Protein AF-A0A7I7QAS1-F1 (afdb_monomer_lite)

Sequence (298 aa):
MRVIGIAAAAAIALAPFSVLATAAGVAQAAPVAQYRIPTGPTLPTPTDYRDAGADPTGHSANSSAPEYNSDGHAEEDTSPSWWPSALHYGVLMTAVGLAAWAIGLSSHRAAGTPRIRPRPERRRAPSAASTVRPAPAFPTIDPPDSETKRRVLVEAAHRCAIPTCRRPTTEIAHIVSESQRRGESFENLITLCPDCQEKEIDPRSIRMYKRNLGILNSRYSDFERRLFDQIAETGRTSFVVQAGLEIPLLHAVNDGILKQVELSPVPAQRGEPIQYRYEVVDAGLDFVGRYMRGEDIS

Radius of gyration: 34.63 Å; chains: 1; bounding box: 82×90×93 Å

InterPro domains:
  IPR002711 HNH endonuclease [PF01844] (159-199)
  IPR003615 HNH nuclease [SM00507] (148-198)
  IPR003615 HNH nuclease [cd00085] (149-196)

Secondary structure (DSSP, 8-state):
----------------------PPPP-------------PPPPPPPP----------------PPP----------------HHHHHHHHHHHHHHHHHHHHHHHHHTTS-PPP--PPPPP-----------PPP-PPP-PPPP-HHHHHHHHHHTTTB-SSTTT--B---EEESS-TTT-----GGGEEE--HHHHSS---HHHHHHHHHHHHHHTTSS-HHHHHHHHHHHHH---EEEEETT-SGGGHHHHHTTSEEEE--------TTPPPEEEEEE-HHHHHHHHHHHHT----

pLDDT: mean 72.23, std 20.54, range [37.03, 98.12]

Organism: NCBI:txid470076

Foldseek 3Di:
DDDDDDDDDDDDDDDDDDDDPDDDDDDDDDDDDPPDPPPDDDDDDDDDPDDDDDDDDDDDDDDDDDDDDPDDDPPPPPPPPPPVVVVVVVVVVVVVVVVVVVVVVVVVPPDDPPPPPPDPDPPPDPPPPPPPPDDPDDPPDDDPDPVLLVVQCVLQVQFALPLVGRHRFSDKDFLDDCVVDDDPPSLRIHTHDPVRVPDPDDSVVVNLSSLCSNVSVPLAPPVVVVVLVVCVVPVDFKDKDFPPCVVNCVSCVVVLQKDWDPDPPPVPPPPDTDIIMIGGDPLNVVLSVCVVVSHRND

Structure (mmCIF, N/CA/C/O backbone):
data_AF-A0A7I7QAS1-F1
#
_entry.id   AF-A0A7I7QAS1-F1
#
loop_
_atom_site.group_PDB
_atom_site.id
_atom_site.type_symbol
_atom_site.label_atom_id
_atom_site.label_alt_id
_atom_site.label_comp_id
_atom_site.label_asym_id
_atom_site.label_entity_id
_atom_site.label_seq_id
_atom_site.pdbx_PDB_ins_code
_atom_site.Cartn_x
_atom_site.Cartn_y
_atom_site.Cartn_z
_atom_site.occupancy
_atom_site.B_iso_or_equiv
_atom_site.auth_seq_id
_atom_site.auth_comp_id
_atom_site.auth_asym_id
_atom_site.auth_atom_id
_atom_site.pdbx_PDB_model_num
ATOM 1 N N . MET A 1 1 ? 55.114 53.044 -19.640 1.00 41.41 1 MET A N 1
ATOM 2 C CA . MET A 1 1 ? 54.089 52.010 -19.380 1.00 41.41 1 MET A CA 1
ATOM 3 C C . MET A 1 1 ? 52.744 52.567 -19.817 1.00 41.41 1 MET A C 1
ATOM 5 O O . MET A 1 1 ? 52.292 53.542 -19.235 1.00 41.41 1 MET A O 1
ATOM 9 N N . ARG A 1 2 ? 52.183 52.056 -20.919 1.00 37.06 2 ARG A N 1
ATOM 10 C CA . ARG A 1 2 ? 50.898 52.499 -21.480 1.00 37.06 2 ARG A CA 1
ATOM 11 C C . ARG A 1 2 ? 49.818 51.526 -21.012 1.00 37.06 2 ARG A C 1
ATOM 13 O O . ARG A 1 2 ? 49.900 50.348 -21.336 1.00 37.06 2 ARG A O 1
ATOM 20 N N . VAL A 1 3 ? 48.849 52.018 -20.248 1.00 43.47 3 VAL A N 1
ATOM 21 C CA . VAL A 1 3 ? 47.641 51.275 -19.870 1.00 43.47 3 VAL A CA 1
ATOM 22 C C . VAL A 1 3 ? 46.547 51.700 -20.843 1.00 43.47 3 VAL A C 1
ATOM 24 O O . VAL A 1 3 ? 46.162 52.866 -20.871 1.00 43.47 3 VAL A O 1
ATOM 27 N N . ILE A 1 4 ? 46.108 50.771 -21.690 1.00 49.78 4 ILE A N 1
ATOM 28 C CA . ILE A 1 4 ? 44.986 50.955 -22.612 1.00 49.78 4 ILE A CA 1
ATOM 29 C C . ILE A 1 4 ? 43.732 50.486 -21.871 1.00 49.78 4 ILE A C 1
ATOM 31 O O . ILE A 1 4 ? 43.580 49.298 -21.601 1.00 49.78 4 ILE A O 1
ATOM 35 N N . GLY A 1 5 ? 42.863 51.427 -21.503 1.00 43.84 5 GLY A N 1
ATOM 36 C CA . GLY A 1 5 ? 41.528 51.139 -20.985 1.00 43.84 5 GLY A CA 1
ATOM 37 C C . GLY A 1 5 ? 40.548 50.966 -22.141 1.00 43.84 5 GLY A C 1
ATOM 38 O O . GLY A 1 5 ? 40.337 51.900 -22.910 1.00 43.84 5 GLY A O 1
ATOM 39 N N . ILE A 1 6 ? 39.953 49.780 -22.264 1.00 44.03 6 ILE A N 1
ATOM 40 C CA . ILE A 1 6 ? 38.848 49.510 -23.188 1.00 44.03 6 ILE A CA 1
ATOM 41 C C . ILE A 1 6 ? 37.569 49.471 -22.353 1.00 44.03 6 ILE A C 1
ATOM 43 O O . ILE A 1 6 ? 37.320 48.511 -21.628 1.00 44.03 6 ILE A O 1
ATOM 47 N N . ALA A 1 7 ? 36.773 50.533 -22.440 1.00 45.41 7 ALA A N 1
ATOM 48 C CA . ALA A 1 7 ? 35.400 50.556 -21.956 1.00 45.41 7 ALA A CA 1
ATOM 49 C C . ALA A 1 7 ? 34.482 50.159 -23.121 1.00 45.41 7 ALA A C 1
ATOM 51 O O . ALA A 1 7 ? 34.265 50.946 -24.039 1.00 45.41 7 ALA A O 1
ATOM 52 N N . ALA A 1 8 ? 33.969 48.929 -23.103 1.00 48.28 8 ALA A N 1
ATOM 53 C CA . ALA A 1 8 ? 32.939 48.479 -24.032 1.00 48.28 8 ALA A CA 1
ATOM 54 C C . ALA A 1 8 ? 31.565 48.658 -23.371 1.00 48.28 8 ALA A C 1
ATOM 56 O O . ALA A 1 8 ? 31.180 47.895 -22.487 1.00 48.28 8 ALA A O 1
ATOM 57 N N . ALA A 1 9 ? 30.838 49.697 -23.780 1.00 42.62 9 ALA A N 1
ATOM 58 C CA . ALA A 1 9 ? 29.444 49.904 -23.410 1.00 42.62 9 ALA A CA 1
ATOM 59 C C . ALA A 1 9 ? 28.550 49.074 -24.346 1.00 42.62 9 ALA A C 1
ATOM 61 O O . ALA A 1 9 ? 28.358 49.430 -25.507 1.00 42.62 9 ALA A O 1
ATOM 62 N N . ALA A 1 10 ? 28.016 47.956 -23.852 1.00 48.06 10 ALA A N 1
ATOM 63 C CA . ALA A 1 10 ? 26.999 47.180 -24.555 1.00 48.06 10 ALA A CA 1
ATOM 64 C C . ALA A 1 10 ? 25.608 47.728 -24.199 1.00 48.06 10 ALA A C 1
ATOM 66 O O . ALA A 1 10 ? 25.097 47.504 -23.102 1.00 48.06 10 ALA A O 1
ATOM 67 N N . ALA A 1 11 ? 25.003 48.473 -25.123 1.00 40.41 11 ALA A N 1
ATOM 68 C CA . ALA A 1 11 ? 23.613 48.899 -25.029 1.00 40.41 11 ALA A CA 1
ATOM 69 C C . ALA A 1 11 ? 22.696 47.730 -25.425 1.00 40.41 11 ALA A C 1
ATOM 71 O O . ALA A 1 11 ? 22.557 47.411 -26.603 1.00 40.41 11 ALA A O 1
ATOM 72 N N . ILE A 1 12 ? 22.078 47.077 -24.439 1.00 50.28 12 ILE A N 1
ATOM 73 C CA . ILE A 1 12 ? 21.014 46.094 -24.670 1.00 50.28 12 ILE A CA 1
ATOM 74 C C . ILE A 1 12 ? 19.692 46.860 -24.731 1.00 50.28 12 ILE A C 1
ATOM 76 O O . ILE A 1 12 ? 19.181 47.330 -23.714 1.00 50.28 12 ILE A O 1
ATOM 80 N N . ALA A 1 13 ? 19.151 47.010 -25.939 1.00 44.75 13 ALA A N 1
ATOM 81 C CA . ALA A 1 13 ? 17.807 47.525 -26.159 1.00 44.75 13 ALA A CA 1
ATOM 82 C C . ALA A 1 13 ? 16.785 46.468 -25.707 1.00 44.75 13 ALA A C 1
ATOM 84 O O . ALA A 1 13 ? 16.570 45.463 -26.383 1.00 44.75 13 ALA A O 1
ATOM 85 N N . LEU A 1 14 ? 16.172 46.680 -24.542 1.00 46.44 14 LEU A N 1
ATOM 86 C CA . LEU A 1 14 ? 15.034 45.891 -24.079 1.00 46.44 14 LEU A CA 1
ATOM 87 C C . LEU A 1 14 ? 13.784 46.333 -24.847 1.00 46.44 14 LEU A C 1
ATOM 89 O O . LEU A 1 14 ? 13.290 47.444 -24.659 1.00 46.44 14 LEU A O 1
ATOM 93 N N . ALA A 1 15 ? 13.273 45.461 -25.714 1.00 43.59 15 ALA A N 1
ATOM 94 C CA . ALA A 1 15 ? 11.941 45.619 -26.282 1.00 43.59 15 ALA A CA 1
ATOM 95 C C . ALA A 1 15 ? 10.878 45.401 -25.182 1.00 43.59 15 ALA A C 1
ATOM 97 O O . ALA A 1 15 ? 11.027 44.487 -24.364 1.00 43.59 15 ALA A O 1
ATOM 98 N N . PRO A 1 16 ? 9.801 46.204 -25.135 1.00 55.03 16 PRO A N 1
ATOM 99 C CA . PRO A 1 16 ? 8.731 46.010 -24.169 1.00 55.03 16 PRO A CA 1
ATOM 100 C C . PRO A 1 16 ? 7.897 44.780 -24.548 1.00 55.03 16 PRO A C 1
ATOM 102 O O . PRO A 1 16 ? 7.163 44.787 -25.534 1.00 55.03 16 PRO A O 1
ATOM 105 N N . PHE A 1 17 ? 7.975 43.724 -23.738 1.00 42.38 17 PHE A N 1
ATOM 106 C CA . PHE A 1 17 ? 6.982 42.655 -23.762 1.00 42.38 17 PHE A CA 1
ATOM 107 C C . PHE A 1 17 ? 5.681 43.186 -23.157 1.00 42.38 17 PHE A C 1
ATOM 109 O O . PHE A 1 17 ? 5.564 43.375 -21.946 1.00 42.38 17 PHE A O 1
ATOM 116 N N . SER A 1 18 ? 4.699 43.456 -24.014 1.00 44.41 18 SER A N 1
ATOM 117 C CA . SER A 1 18 ? 3.332 43.748 -23.600 1.00 44.41 18 SER A CA 1
ATOM 118 C C . SER A 1 18 ? 2.710 42.493 -22.988 1.00 44.41 18 SER A C 1
ATOM 120 O O . SER A 1 18 ? 2.411 41.525 -23.684 1.00 44.41 18 SER A O 1
ATOM 122 N N . VAL A 1 19 ? 2.513 42.511 -21.671 1.00 40.53 19 VAL A N 1
ATOM 123 C CA . VAL A 1 19 ? 1.703 41.519 -20.960 1.00 40.53 19 VAL A CA 1
ATOM 124 C C . VAL A 1 19 ? 0.235 41.807 -21.276 1.00 40.53 19 VAL A C 1
ATOM 126 O O . VAL A 1 19 ? -0.342 42.777 -20.789 1.00 40.53 19 VAL A O 1
ATOM 129 N N . LEU A 1 20 ? -0.363 40.971 -22.123 1.00 41.19 20 LEU A N 1
ATOM 130 C CA . LEU A 1 20 ? -1.802 40.946 -22.370 1.00 41.19 20 LEU A CA 1
ATOM 131 C C . LEU A 1 20 ? -2.482 40.322 -21.144 1.00 41.19 20 LEU A C 1
ATOM 133 O O . LEU A 1 20 ? -2.489 39.106 -20.964 1.00 41.19 20 LEU A O 1
ATOM 137 N N . ALA A 1 21 ? -3.020 41.171 -20.271 1.00 41.91 21 ALA A N 1
ATOM 138 C CA . ALA A 1 21 ? -3.893 40.749 -19.187 1.00 41.91 21 ALA A CA 1
ATOM 139 C C . ALA A 1 21 ? -5.243 40.314 -19.780 1.00 41.91 21 ALA A C 1
ATOM 141 O O . ALA A 1 21 ? -6.052 41.144 -20.194 1.00 41.91 21 ALA A O 1
ATOM 142 N N . THR A 1 22 ? -5.490 39.007 -19.838 1.00 44.62 22 THR A N 1
ATOM 143 C CA . THR A 1 22 ? -6.815 38.459 -20.140 1.00 44.62 22 THR A CA 1
ATOM 144 C C . THR A 1 22 ? -7.747 38.729 -18.963 1.00 44.62 22 THR A C 1
ATOM 146 O O . THR A 1 22 ? -7.602 38.141 -17.891 1.00 44.62 22 THR A O 1
ATOM 149 N N . ALA A 1 23 ? -8.685 39.654 -19.167 1.00 41.38 23 ALA A N 1
ATOM 150 C CA . ALA A 1 23 ? -9.773 39.938 -18.245 1.00 41.38 23 ALA A CA 1
ATOM 151 C C . ALA A 1 23 ? -10.676 38.707 -18.058 1.00 41.38 23 ALA A C 1
ATOM 153 O O . ALA A 1 23 ? -10.899 37.927 -18.985 1.00 41.38 23 ALA A O 1
ATOM 154 N N . ALA A 1 24 ? -11.191 38.557 -16.837 1.00 43.00 24 ALA A N 1
ATOM 155 C CA . ALA A 1 24 ? -12.088 37.490 -16.423 1.00 43.00 24 ALA A CA 1
ATOM 156 C C . ALA A 1 24 ? -13.335 37.419 -17.322 1.00 43.00 24 ALA A C 1
ATOM 158 O O . ALA A 1 24 ? -14.121 38.364 -17.404 1.00 43.00 24 ALA A O 1
ATOM 159 N N . GLY A 1 25 ? -13.495 36.275 -17.987 1.00 40.34 25 GLY A N 1
ATOM 160 C CA . GLY A 1 25 ? -14.667 35.932 -18.777 1.00 40.34 25 GLY A CA 1
ATOM 161 C C . GLY A 1 25 ? -15.864 35.598 -17.891 1.00 40.34 25 GLY A C 1
ATOM 162 O O . GLY A 1 25 ? -15.774 34.817 -16.944 1.00 40.34 25 GLY A O 1
ATOM 163 N N . VAL A 1 26 ? -16.986 36.213 -18.243 1.00 43.56 26 VAL A N 1
ATOM 164 C CA . VAL A 1 26 ? -18.339 35.968 -17.748 1.00 43.56 26 VAL A CA 1
ATOM 165 C C . VAL A 1 26 ? -18.708 34.494 -17.951 1.00 43.56 26 VAL A C 1
ATOM 167 O O . VAL A 1 26 ? -18.553 33.955 -19.046 1.00 43.56 26 VAL A O 1
ATOM 170 N N . ALA A 1 27 ? -19.209 33.846 -16.898 1.00 43.94 27 ALA A N 1
ATOM 171 C CA . ALA A 1 27 ? -19.710 32.478 -16.944 1.00 43.94 27 ALA A CA 1
ATOM 172 C C . ALA A 1 27 ? -20.957 32.396 -17.841 1.00 43.94 27 ALA A C 1
ATOM 174 O O . ALA A 1 27 ? -22.065 32.744 -17.433 1.00 43.94 27 ALA A O 1
ATOM 175 N N . GLN A 1 28 ? -20.768 31.935 -19.075 1.00 47.25 28 GLN A N 1
ATOM 176 C CA . GLN A 1 28 ? -21.846 31.523 -19.964 1.00 47.25 28 GLN A CA 1
ATOM 177 C C . GLN A 1 28 ? -22.205 30.073 -19.618 1.00 47.25 28 GLN A C 1
ATOM 179 O O . GLN A 1 28 ? -21.383 29.167 -19.757 1.00 47.25 28 GLN A O 1
ATOM 184 N N . ALA A 1 29 ? -23.418 29.861 -19.107 1.00 47.38 29 ALA A N 1
ATOM 185 C CA . ALA A 1 29 ? -23.948 28.535 -18.824 1.00 47.38 29 ALA A CA 1
ATOM 186 C C . ALA A 1 29 ? -24.052 27.736 -20.132 1.00 47.38 29 ALA A C 1
ATOM 188 O O . ALA A 1 29 ? -24.846 28.067 -21.013 1.00 47.38 29 ALA A O 1
ATOM 189 N N . ALA A 1 30 ? -23.229 26.696 -20.260 1.00 43.47 30 ALA A N 1
ATOM 190 C CA . ALA A 1 30 ? -23.334 25.737 -21.347 1.00 43.47 30 ALA A CA 1
ATOM 191 C C . ALA A 1 30 ? -24.615 24.895 -21.177 1.00 43.47 30 ALA A C 1
ATOM 193 O O . ALA A 1 30 ? -24.933 24.490 -20.054 1.00 43.47 30 ALA A O 1
ATOM 194 N N . PRO A 1 31 ? -25.359 24.604 -22.259 1.00 51.03 31 PRO A N 1
ATOM 195 C CA . PRO A 1 31 ? -26.488 23.690 -22.199 1.00 51.03 31 PRO A CA 1
ATOM 196 C C . PRO A 1 31 ? -26.004 22.281 -21.841 1.00 51.03 31 PRO A C 1
ATOM 198 O O . PRO A 1 31 ? -25.050 21.761 -22.420 1.00 51.03 31 PRO A O 1
ATOM 201 N N . VAL A 1 32 ? -26.686 21.665 -20.876 1.00 42.19 32 VAL A N 1
ATOM 202 C CA . VAL A 1 32 ? -26.489 20.272 -20.468 1.00 42.19 32 VAL A CA 1
ATOM 203 C C . VAL A 1 32 ? -26.797 19.369 -21.662 1.00 42.19 32 VAL A C 1
ATOM 205 O O . VAL A 1 32 ? -27.956 19.119 -21.989 1.00 42.19 32 VAL A O 1
ATOM 208 N N . ALA A 1 33 ? -25.751 18.885 -22.328 1.00 40.94 33 ALA A N 1
ATOM 209 C CA . ALA A 1 33 ? -25.864 17.818 -23.306 1.00 40.94 33 ALA A CA 1
ATOM 210 C C . ALA A 1 33 ? -26.221 16.522 -22.565 1.00 40.94 33 ALA A C 1
ATOM 212 O O . ALA A 1 33 ? -25.414 15.967 -21.818 1.00 40.94 33 ALA A O 1
ATOM 213 N N . GLN A 1 34 ? -27.453 16.051 -22.752 1.00 43.56 34 GLN A N 1
ATOM 214 C CA . GLN A 1 34 ? -27.865 14.717 -22.335 1.00 43.56 34 GLN A CA 1
ATOM 215 C C . GLN A 1 34 ? -27.060 13.689 -23.137 1.00 43.56 34 GLN A C 1
ATOM 217 O O . GLN A 1 34 ? -27.338 13.446 -24.311 1.00 43.56 34 GLN A O 1
ATOM 222 N N . TYR A 1 35 ? -26.057 13.077 -22.508 1.00 37.03 35 TYR A N 1
ATOM 223 C CA . TYR A 1 35 ? -25.408 11.898 -23.065 1.00 37.03 35 TYR A CA 1
ATOM 224 C C . TYR A 1 35 ? -26.401 10.736 -23.030 1.00 37.03 35 TYR A C 1
ATOM 226 O O . TYR A 1 35 ? -26.680 10.147 -21.986 1.00 37.03 35 TYR A O 1
ATOM 234 N N . ARG A 1 36 ? -26.971 10.428 -24.196 1.00 44.19 36 ARG A N 1
ATOM 235 C CA . ARG A 1 36 ? -27.745 9.211 -24.425 1.00 44.19 36 ARG A CA 1
ATOM 236 C C . ARG A 1 36 ? -26.748 8.056 -24.478 1.00 44.19 36 ARG A C 1
ATOM 238 O O . ARG A 1 36 ? -25.936 7.992 -25.396 1.00 44.19 36 ARG A O 1
ATOM 245 N N . ILE A 1 37 ? -26.785 7.187 -23.472 1.00 41.75 37 ILE A N 1
ATOM 246 C CA . ILE A 1 37 ? -25.991 5.955 -23.428 1.00 41.75 37 ILE A CA 1
ATOM 247 C C . ILE A 1 37 ? -26.345 5.134 -24.682 1.00 41.75 37 ILE A C 1
ATOM 249 O O . ILE A 1 37 ? -27.526 4.821 -24.866 1.00 41.75 37 ILE A O 1
ATOM 253 N N . PRO A 1 38 ? -25.380 4.804 -25.559 1.00 50.12 38 PRO A N 1
ATOM 254 C CA . PRO A 1 38 ? -25.621 3.887 -26.661 1.00 50.12 38 PRO A CA 1
ATOM 255 C C . PRO A 1 38 ? -25.976 2.524 -26.073 1.00 50.12 38 PRO A C 1
ATOM 257 O O . PRO A 1 38 ? -25.185 1.928 -25.343 1.00 50.12 38 PRO A O 1
ATOM 260 N N . THR A 1 39 ? -27.173 2.028 -26.368 1.00 57.19 39 THR A N 1
ATOM 261 C CA . THR A 1 39 ? -27.504 0.618 -26.161 1.00 57.19 39 THR A CA 1
ATOM 262 C C . THR A 1 39 ? -26.518 -0.204 -26.983 1.00 57.19 39 THR A C 1
ATOM 264 O O . THR A 1 39 ? -26.532 -0.131 -28.213 1.00 57.19 39 THR A O 1
ATOM 267 N N . GLY A 1 40 ? -25.616 -0.908 -26.296 1.00 54.84 40 GLY A N 1
ATOM 268 C CA . GLY A 1 40 ? -24.622 -1.771 -26.923 1.00 54.84 40 GLY A CA 1
ATOM 269 C C . GLY A 1 40 ? -25.274 -2.869 -27.772 1.00 54.84 40 GLY A C 1
ATOM 270 O O . GLY A 1 40 ? -26.442 -3.205 -27.553 1.00 54.84 40 GLY A O 1
ATOM 271 N N . PRO A 1 41 ? -24.544 -3.418 -28.757 1.00 59.06 41 PRO A N 1
ATOM 272 C CA . PRO A 1 41 ? -25.060 -4.470 -29.616 1.00 59.06 41 PRO A CA 1
ATOM 273 C C . PRO A 1 41 ? -25.412 -5.714 -28.796 1.00 59.06 41 PRO A C 1
ATOM 275 O O . PRO A 1 41 ? -24.654 -6.152 -27.930 1.00 59.06 41 PRO A O 1
ATOM 278 N N . THR A 1 42 ? -26.584 -6.268 -29.091 1.00 56.06 42 THR A N 1
ATOM 279 C CA . THR A 1 42 ? -27.100 -7.521 -28.546 1.00 56.06 42 THR A CA 1
ATOM 280 C C . THR A 1 42 ? -26.054 -8.626 -28.696 1.00 56.06 42 THR A C 1
ATOM 282 O O . THR A 1 42 ? -25.627 -8.930 -29.810 1.00 56.06 42 THR A O 1
ATOM 285 N N . LEU A 1 43 ? -25.644 -9.218 -27.571 1.00 58.19 43 LEU A N 1
ATOM 286 C CA . LEU A 1 43 ? -24.780 -10.398 -27.536 1.00 58.19 43 LEU A CA 1
ATOM 287 C C . LEU A 1 43 ? -25.393 -11.522 -28.391 1.00 58.19 43 LEU A C 1
ATOM 289 O O . LEU A 1 43 ? -26.583 -11.813 -28.227 1.00 58.19 43 LEU A O 1
ATOM 293 N N . PRO A 1 44 ? -24.619 -12.165 -29.285 1.00 59.97 44 PRO A N 1
ATOM 294 C CA . PRO A 1 44 ? -25.105 -13.320 -30.019 1.00 59.97 44 PRO A CA 1
ATOM 295 C C . PRO A 1 44 ? -25.375 -14.481 -29.060 1.00 59.97 44 PRO A C 1
ATOM 297 O O . PRO A 1 44 ? -24.627 -14.744 -28.117 1.00 59.97 44 PRO A O 1
ATOM 300 N N . THR A 1 45 ? -26.487 -15.157 -29.320 1.00 58.78 45 THR A N 1
ATOM 301 C CA . THR A 1 45 ? -26.961 -16.345 -28.613 1.00 58.78 45 THR A CA 1
ATOM 302 C C . THR A 1 45 ? -25.895 -17.452 -28.651 1.00 58.78 45 THR A C 1
ATOM 304 O O . THR A 1 45 ? -25.295 -17.654 -29.711 1.00 58.78 45 THR A O 1
ATOM 307 N N . PRO A 1 46 ? -25.650 -18.186 -27.547 1.00 52.75 46 PRO A N 1
ATOM 308 C CA . PRO A 1 46 ? -24.699 -19.292 -27.542 1.00 52.75 46 PRO A CA 1
ATOM 309 C C . PRO A 1 46 ? -25.181 -20.362 -28.521 1.00 52.75 46 PRO A C 1
ATOM 311 O O . PRO A 1 46 ? -26.284 -20.886 -28.377 1.00 52.75 46 PRO A O 1
ATOM 314 N N . THR A 1 47 ? -24.377 -20.655 -29.538 1.00 49.38 47 THR A N 1
ATOM 315 C CA . THR A 1 47 ? -24.589 -21.826 -30.387 1.00 49.38 47 THR A CA 1
ATOM 316 C C . THR A 1 47 ? -23.913 -23.017 -29.723 1.00 49.38 47 THR A C 1
ATOM 318 O O . THR A 1 47 ? -22.743 -22.947 -29.350 1.00 49.38 47 THR A O 1
ATOM 321 N N . ASP A 1 48 ? -24.690 -24.086 -29.539 1.00 48.25 48 ASP A N 1
ATOM 322 C CA . ASP A 1 48 ? -24.243 -25.383 -29.041 1.00 48.25 48 ASP A CA 1
ATOM 323 C C . ASP A 1 48 ? -23.029 -25.872 -29.839 1.00 48.25 48 ASP A C 1
ATOM 325 O O . ASP A 1 48 ? -23.127 -26.199 -31.025 1.00 48.25 48 ASP A O 1
ATOM 329 N N . TYR A 1 49 ? -21.876 -25.933 -29.173 1.00 45.38 49 TYR A N 1
ATOM 330 C CA . TYR A 1 49 ? -20.669 -26.526 -29.730 1.00 45.38 49 TYR A CA 1
ATOM 331 C C . TYR A 1 49 ? -20.809 -28.046 -29.652 1.00 45.38 49 TYR A C 1
ATOM 333 O O . TYR A 1 49 ? -20.613 -28.664 -28.606 1.00 45.38 49 TYR A O 1
ATOM 341 N N . ARG A 1 50 ? -21.237 -28.640 -30.767 1.00 47.19 50 ARG A N 1
ATOM 342 C CA . ARG A 1 50 ? -21.371 -30.083 -30.934 1.00 47.19 50 ARG A CA 1
ATOM 343 C C . ARG A 1 50 ? -20.048 -30.660 -31.430 1.00 47.19 50 ARG A C 1
ATOM 345 O O . ARG A 1 50 ? -19.532 -30.230 -32.458 1.00 47.19 50 ARG A O 1
ATOM 352 N N . ASP A 1 51 ? -19.555 -31.646 -30.687 1.00 50.72 51 ASP A N 1
ATOM 353 C CA . ASP A 1 51 ? -18.465 -32.552 -31.041 1.00 50.72 51 ASP A CA 1
ATOM 354 C C . ASP A 1 51 ? -18.530 -33.025 -32.500 1.00 50.72 51 ASP A C 1
ATOM 356 O O . ASP A 1 51 ? -19.531 -33.599 -32.941 1.00 50.72 51 ASP A O 1
ATOM 360 N N . ALA A 1 52 ? -17.414 -32.877 -33.210 1.00 43.47 52 ALA A N 1
ATOM 361 C CA . ALA A 1 52 ? -17.085 -33.678 -34.378 1.00 43.47 52 ALA A CA 1
ATOM 362 C C . ALA A 1 52 ? -15.586 -33.989 -34.334 1.00 43.47 52 ALA A C 1
ATOM 364 O O . ALA A 1 52 ? -14.741 -33.095 -34.377 1.00 43.47 52 ALA A O 1
ATOM 365 N N . GLY A 1 53 ? -15.281 -35.274 -34.172 1.00 41.31 53 GLY A N 1
ATOM 366 C CA . GLY A 1 53 ? -13.925 -35.795 -34.157 1.00 41.31 53 GLY A CA 1
ATOM 367 C C . GLY A 1 53 ? -13.309 -35.960 -35.548 1.00 41.31 53 GLY A C 1
ATOM 368 O O . GLY A 1 53 ? -13.995 -35.887 -36.560 1.00 41.31 53 GLY A O 1
ATOM 369 N N . ALA A 1 54 ? -12.009 -36.266 -35.496 1.00 46.09 54 ALA A N 1
ATOM 370 C CA . ALA A 1 54 ? -11.172 -36.967 -36.473 1.00 46.09 54 ALA A CA 1
ATOM 371 C C . ALA A 1 54 ? -11.076 -36.404 -37.906 1.00 46.09 54 ALA A C 1
ATOM 373 O O . ALA A 1 54 ? -12.006 -36.521 -38.691 1.00 46.09 54 ALA A O 1
ATOM 374 N N . ASP A 1 55 ? -9.878 -35.940 -38.287 1.00 42.91 55 ASP A N 1
ATOM 375 C CA . ASP A 1 55 ? -8.969 -36.755 -39.117 1.00 42.91 55 ASP A CA 1
ATOM 376 C C . ASP A 1 55 ? -7.552 -36.135 -39.190 1.00 42.91 55 ASP A C 1
ATOM 378 O O . ASP A 1 55 ? -7.434 -34.908 -39.276 1.00 42.91 55 ASP A O 1
ATOM 382 N N . PRO A 1 56 ? -6.458 -36.926 -39.184 1.00 59.97 56 PRO A N 1
ATOM 383 C CA . PRO A 1 56 ? -5.107 -36.444 -39.425 1.00 59.97 56 PRO A CA 1
ATOM 384 C C . PRO A 1 56 ? -4.632 -36.870 -40.820 1.00 59.97 56 PRO A C 1
ATOM 386 O O . PRO A 1 56 ? -4.156 -37.985 -41.016 1.00 59.97 56 PRO A O 1
ATOM 389 N N . THR A 1 57 ? -4.665 -35.957 -41.787 1.00 46.72 57 THR A N 1
ATOM 390 C CA . THR A 1 57 ? -3.912 -36.140 -43.037 1.00 46.72 57 THR A CA 1
ATOM 391 C C . THR A 1 57 ? -3.309 -34.822 -43.474 1.00 46.72 57 THR A C 1
ATOM 393 O O . THR A 1 57 ? -3.992 -33.810 -43.598 1.00 46.72 57 THR A O 1
ATOM 396 N N . GLY A 1 58 ? -1.985 -34.838 -43.607 1.00 43.91 58 GLY A N 1
ATOM 397 C CA . GLY A 1 58 ? -1.181 -33.650 -43.804 1.00 43.91 58 GLY A CA 1
ATOM 398 C C . GLY A 1 58 ? -1.290 -33.033 -45.187 1.00 43.91 58 GLY A C 1
ATOM 399 O O . GLY A 1 58 ? -1.682 -33.677 -46.149 1.00 43.91 58 GLY A O 1
ATOM 400 N N . HIS A 1 59 ? -0.782 -31.809 -45.276 1.00 43.00 59 HIS A N 1
ATOM 401 C CA . HIS A 1 59 ? -0.112 -31.328 -46.468 1.00 43.00 59 HIS A CA 1
ATOM 402 C C . HIS A 1 59 ? 1.069 -30.448 -46.067 1.00 43.00 59 HIS A C 1
ATOM 404 O O . HIS A 1 59 ? 0.931 -29.407 -45.432 1.00 43.00 59 HIS A O 1
ATOM 410 N N . SER A 1 60 ? 2.243 -30.942 -46.452 1.00 51.03 60 SER A N 1
ATOM 411 C CA . SER A 1 60 ? 3.459 -30.176 -46.669 1.00 51.03 60 SER A CA 1
ATOM 412 C C . SER A 1 60 ? 3.186 -29.120 -47.740 1.00 51.03 60 SER A C 1
ATOM 414 O O . SER A 1 60 ? 2.762 -29.462 -48.845 1.00 51.03 60 SER A O 1
ATOM 416 N N . ALA A 1 61 ? 3.428 -27.853 -47.419 1.00 44.12 61 ALA A N 1
ATOM 417 C CA . ALA A 1 61 ? 3.545 -26.795 -48.408 1.00 44.12 61 ALA A CA 1
ATOM 418 C C . ALA A 1 61 ? 4.625 -25.811 -47.952 1.00 44.12 61 ALA A C 1
ATOM 420 O O . ALA A 1 61 ? 4.461 -25.057 -46.994 1.00 44.12 61 ALA A O 1
ATOM 421 N N . ASN A 1 62 ? 5.747 -25.888 -48.664 1.00 46.31 62 ASN A N 1
ATOM 422 C CA . ASN A 1 62 ? 6.823 -24.913 -48.695 1.00 46.31 62 ASN A CA 1
ATOM 423 C C . ASN A 1 62 ? 6.251 -23.499 -48.844 1.00 46.31 62 ASN A C 1
ATOM 425 O O . ASN A 1 62 ? 5.506 -23.243 -49.789 1.00 46.31 62 ASN A O 1
ATOM 429 N N . SER A 1 63 ? 6.649 -22.584 -47.962 1.00 45.22 63 SER A N 1
ATOM 430 C CA . SER A 1 63 ? 6.448 -21.156 -48.182 1.00 45.22 63 SER A CA 1
ATOM 431 C C . SER A 1 63 ? 7.800 -20.466 -48.160 1.00 45.22 63 SER A C 1
ATOM 433 O O . SER A 1 63 ? 8.550 -20.520 -47.186 1.00 45.22 63 SER A O 1
ATOM 435 N N . SER A 1 64 ? 8.117 -19.928 -49.324 1.00 45.78 64 SER A N 1
ATOM 436 C CA . SER A 1 64 ? 9.379 -19.360 -49.751 1.00 45.78 64 SER A CA 1
ATOM 437 C C . SER A 1 64 ? 9.767 -18.155 -48.900 1.00 45.78 64 SER A C 1
ATOM 439 O O . SER A 1 64 ? 8.973 -17.235 -48.704 1.00 45.78 64 SER A O 1
ATOM 441 N N . ALA A 1 65 ? 11.013 -18.150 -48.435 1.00 43.81 65 ALA A N 1
ATOM 442 C CA . ALA A 1 65 ? 11.655 -16.967 -47.890 1.00 43.81 65 ALA A CA 1
ATOM 443 C C . ALA A 1 65 ? 11.825 -15.913 -49.002 1.00 43.81 65 ALA A C 1
ATOM 445 O O . ALA A 1 65 ? 12.235 -16.277 -50.107 1.00 43.81 65 ALA A O 1
ATOM 446 N N . PRO A 1 66 ? 11.543 -14.625 -48.753 1.00 53.69 66 PRO A N 1
ATOM 447 C CA . PRO A 1 66 ? 11.950 -13.577 -49.671 1.00 53.69 66 PRO A CA 1
ATOM 448 C C . PRO A 1 66 ? 13.450 -13.300 -49.496 1.00 53.69 66 PRO A C 1
ATOM 450 O O . PRO A 1 66 ? 13.895 -12.878 -48.428 1.00 53.69 66 PRO A O 1
ATOM 453 N N . GLU A 1 67 ? 14.223 -13.543 -50.556 1.00 43.59 67 GLU A N 1
ATOM 454 C CA . GLU A 1 67 ? 15.572 -13.000 -50.729 1.00 43.59 67 GLU A CA 1
ATOM 455 C C . GLU A 1 67 ? 15.493 -11.469 -50.722 1.00 43.59 67 GLU A C 1
ATOM 457 O O . GLU A 1 67 ? 14.895 -10.851 -51.605 1.00 43.59 67 GLU A O 1
ATOM 462 N N . TYR A 1 68 ? 16.077 -10.852 -49.697 1.00 50.44 68 TYR A N 1
ATOM 463 C CA . TYR A 1 68 ? 16.257 -9.409 -49.628 1.00 50.44 68 TYR A CA 1
ATOM 464 C C . TYR A 1 68 ? 17.609 -9.070 -50.264 1.00 50.44 68 TYR A C 1
ATOM 466 O O . TYR A 1 68 ? 18.661 -9.351 -49.690 1.00 50.44 68 TYR A O 1
ATOM 474 N N . ASN A 1 69 ? 17.570 -8.500 -51.471 1.00 48.88 69 ASN A N 1
ATOM 475 C CA . ASN A 1 69 ? 18.740 -7.955 -52.156 1.00 48.88 69 ASN A CA 1
ATOM 476 C C . ASN A 1 69 ? 19.310 -6.777 -51.354 1.00 48.88 69 ASN A C 1
ATOM 478 O O . ASN A 1 69 ? 18.698 -5.713 -51.261 1.00 48.88 69 ASN A O 1
ATOM 482 N N . SER A 1 70 ? 20.498 -6.979 -50.789 1.00 51.91 70 SER A N 1
ATOM 483 C CA . SER A 1 70 ? 21.347 -5.924 -50.240 1.00 51.91 70 SER A CA 1
ATOM 484 C C . SER A 1 70 ? 22.212 -5.356 -51.364 1.00 51.91 70 SER A C 1
ATOM 486 O O . SER A 1 70 ? 23.348 -5.784 -51.547 1.00 51.91 70 SER A O 1
ATOM 488 N N . ASP A 1 71 ? 21.675 -4.381 -52.097 1.00 48.44 71 ASP A N 1
ATOM 489 C CA . ASP A 1 71 ? 22.485 -3.505 -52.942 1.00 48.44 71 ASP A CA 1
ATOM 490 C C . ASP A 1 71 ? 22.809 -2.222 -52.178 1.00 48.44 71 ASP A C 1
ATOM 492 O O . ASP A 1 71 ? 21.937 -1.498 -51.692 1.00 48.44 71 ASP A O 1
ATOM 496 N N . GLY A 1 72 ? 24.110 -2.002 -52.009 1.00 52.66 72 GLY A N 1
ATOM 497 C CA . GLY A 1 72 ? 24.664 -0.898 -51.256 1.00 52.66 72 GLY A CA 1
ATOM 498 C C . GLY A 1 72 ? 24.578 0.426 -52.002 1.00 52.66 72 GLY A C 1
ATOM 499 O O . GLY A 1 72 ? 25.008 0.546 -53.145 1.00 52.66 72 GLY A O 1
ATOM 500 N N . HIS A 1 73 ? 24.163 1.453 -51.271 1.00 43.50 73 HIS A N 1
ATOM 501 C CA . HIS A 1 73 ? 24.647 2.808 -51.472 1.00 43.50 73 HIS A CA 1
ATOM 502 C C . HIS A 1 73 ? 25.096 3.343 -50.113 1.00 43.50 73 HIS A C 1
ATOM 504 O O . HIS A 1 73 ? 24.290 3.612 -49.228 1.00 43.50 73 HIS A O 1
ATOM 510 N N . ALA A 1 74 ? 26.414 3.430 -49.936 1.00 51.50 74 ALA A N 1
ATOM 511 C CA . ALA A 1 74 ? 27.019 4.217 -48.876 1.00 51.50 74 ALA A CA 1
ATOM 512 C C . ALA A 1 74 ? 26.839 5.696 -49.246 1.00 51.50 74 ALA A C 1
ATOM 514 O O . ALA A 1 74 ? 27.686 6.279 -49.920 1.00 51.50 74 ALA A O 1
ATOM 515 N N . GLU A 1 75 ? 25.702 6.278 -48.865 1.00 45.94 75 GLU A N 1
ATOM 516 C CA . GLU A 1 75 ? 25.586 7.729 -48.757 1.00 45.94 75 GLU A CA 1
ATOM 517 C C . GLU A 1 75 ? 26.348 8.159 -47.503 1.00 45.94 75 GLU A C 1
ATOM 519 O O . GLU A 1 75 ? 26.006 7.820 -46.369 1.00 45.94 75 GLU A O 1
ATOM 524 N N . GLU A 1 76 ? 27.459 8.847 -47.743 1.00 51.16 76 GLU A N 1
ATOM 525 C CA . GLU A 1 76 ? 28.261 9.539 -46.749 1.00 51.16 76 GLU A CA 1
ATOM 526 C C . GLU A 1 76 ? 27.424 10.692 -46.184 1.00 51.16 76 GLU A C 1
ATOM 528 O O . GLU A 1 76 ? 27.398 11.805 -46.705 1.00 51.16 76 GLU A O 1
ATOM 533 N N . ASP A 1 77 ? 26.663 10.374 -45.140 1.00 45.44 77 ASP A N 1
ATOM 534 C CA . ASP A 1 77 ? 25.733 11.283 -44.489 1.00 45.44 77 ASP A CA 1
ATOM 535 C C . ASP A 1 77 ? 26.527 12.309 -43.662 1.00 45.44 77 ASP A C 1
ATOM 537 O O . ASP A 1 77 ? 26.870 12.103 -42.490 1.00 45.44 77 ASP A O 1
ATOM 541 N N . THR A 1 78 ? 26.893 13.425 -44.301 1.00 53.03 78 THR A N 1
ATOM 542 C CA . THR A 1 78 ? 27.449 14.614 -43.645 1.00 53.03 78 THR A CA 1
ATOM 543 C C . THR A 1 78 ? 26.408 15.207 -42.700 1.00 53.03 78 THR A C 1
ATOM 545 O O . THR A 1 78 ? 25.702 16.160 -43.023 1.00 53.03 78 THR A O 1
ATOM 548 N N . SER A 1 79 ? 26.321 14.626 -41.505 1.00 48.66 79 SER A N 1
ATOM 549 C CA . SER A 1 79 ? 25.483 15.112 -40.417 1.00 48.66 79 SER A CA 1
ATOM 550 C C . SER A 1 79 ? 25.844 16.569 -40.095 1.00 48.66 79 SER A C 1
ATOM 552 O O . SER A 1 79 ? 26.992 16.842 -39.723 1.00 48.66 79 SER A O 1
ATOM 554 N N . PRO A 1 80 ? 24.898 17.522 -40.191 1.00 56.97 80 PRO A N 1
ATOM 555 C CA . PRO A 1 80 ? 25.143 18.894 -39.782 1.00 56.97 80 PRO A CA 1
ATOM 556 C C . PRO A 1 80 ? 25.497 18.922 -38.292 1.00 56.97 80 PRO A C 1
ATOM 558 O O . PRO A 1 80 ? 24.787 18.392 -37.434 1.00 56.97 80 PRO A O 1
ATOM 561 N N . SER A 1 81 ? 26.639 19.529 -37.975 1.00 56.69 81 SER A N 1
ATOM 562 C CA . SER A 1 81 ? 27.151 19.671 -36.618 1.00 56.69 81 SER A CA 1
ATOM 563 C C . SER A 1 81 ? 26.236 20.595 -35.807 1.00 56.69 81 SER A C 1
ATOM 565 O O . SER A 1 81 ? 26.414 21.800 -35.742 1.00 56.69 81 SER A O 1
ATOM 567 N N . TRP A 1 82 ? 25.241 20.011 -35.149 1.00 54.94 82 TRP A N 1
ATOM 568 C CA . TRP A 1 82 ? 24.298 20.616 -34.198 1.00 54.94 82 TRP A CA 1
ATOM 569 C C . TRP A 1 82 ? 24.939 21.172 -32.904 1.00 54.94 82 TRP A C 1
ATOM 571 O O . TRP A 1 82 ? 24.255 21.743 -32.052 1.00 54.94 82 TRP A O 1
ATOM 581 N N . TRP A 1 83 ? 26.264 21.067 -32.768 1.00 51.31 83 TRP A N 1
ATOM 582 C CA . TRP A 1 83 ? 27.053 21.547 -31.630 1.00 51.31 83 TRP A CA 1
ATOM 583 C C . TRP A 1 83 ? 26.932 23.055 -31.319 1.00 51.31 83 TRP A C 1
ATOM 585 O O . TRP A 1 83 ? 26.956 23.397 -30.133 1.00 51.31 83 TRP A O 1
ATOM 595 N N . PRO A 1 84 ? 26.740 23.978 -32.287 1.00 58.31 84 PRO A N 1
ATOM 596 C CA . PRO A 1 84 ? 26.549 25.390 -31.971 1.00 58.31 84 PRO A CA 1
ATOM 597 C C . PRO A 1 84 ? 25.272 25.639 -31.159 1.00 58.31 84 PRO A C 1
ATOM 599 O O . PRO A 1 84 ? 25.270 26.497 -30.281 1.00 58.31 84 PRO A O 1
ATOM 602 N N . SER A 1 85 ? 24.200 24.873 -31.378 1.00 64.00 85 SER A N 1
ATOM 603 C CA . SER A 1 85 ? 22.889 25.136 -30.764 1.00 64.00 85 SER A CA 1
ATOM 604 C C . SER A 1 85 ? 22.831 24.770 -29.276 1.00 64.00 85 SER A C 1
ATOM 606 O O . SER A 1 85 ? 22.161 25.450 -28.497 1.00 64.00 85 SER A O 1
ATOM 608 N N . ALA A 1 86 ? 23.576 23.746 -28.849 1.00 62.19 86 ALA A N 1
ATOM 609 C CA . ALA A 1 86 ? 23.596 23.301 -27.452 1.00 62.19 86 ALA A CA 1
ATOM 610 C C . ALA A 1 86 ? 24.261 24.327 -26.512 1.00 62.19 86 ALA A C 1
ATOM 612 O O . ALA A 1 86 ? 23.781 24.556 -25.399 1.00 62.19 86 ALA A O 1
ATOM 613 N N . LEU A 1 87 ? 25.318 25.007 -26.975 1.00 73.44 87 LEU A N 1
ATOM 614 C CA . LEU A 1 87 ? 25.987 26.054 -26.193 1.00 73.44 87 LEU A CA 1
ATOM 615 C C . LEU A 1 87 ? 25.093 27.286 -25.995 1.00 73.44 87 LEU A C 1
ATOM 617 O O . LEU A 1 87 ? 25.083 27.868 -24.911 1.00 73.44 87 LEU A O 1
ATOM 621 N N . HIS A 1 88 ? 24.279 27.639 -26.993 1.00 74.81 88 HIS A N 1
ATOM 622 C CA . HIS A 1 88 ? 23.336 28.755 -26.878 1.00 74.81 88 HIS A CA 1
ATOM 623 C C . HIS A 1 88 ? 22.223 28.460 -25.862 1.00 74.81 88 HIS A C 1
ATOM 625 O O . HIS A 1 88 ? 21.853 29.338 -25.082 1.00 74.81 88 HIS A O 1
ATOM 631 N N . TYR A 1 89 ? 21.743 27.214 -25.798 1.00 77.31 89 TYR A N 1
ATOM 632 C CA . TYR A 1 89 ? 20.733 26.807 -24.816 1.00 77.31 89 TYR A CA 1
ATOM 633 C C . TYR A 1 89 ? 21.261 26.832 -23.376 1.00 77.31 89 TYR A C 1
ATOM 635 O O . TYR A 1 89 ? 20.562 27.288 -22.470 1.00 77.31 89 TYR A O 1
ATOM 643 N N . GLY A 1 90 ? 22.509 26.400 -23.158 1.00 83.81 90 GLY A N 1
ATOM 644 C CA . GLY A 1 90 ? 23.145 26.448 -21.838 1.00 83.81 90 GLY A CA 1
ATOM 645 C C . GLY A 1 90 ? 23.310 27.876 -21.304 1.00 83.81 90 GLY A C 1
ATOM 646 O O . GLY A 1 90 ? 23.004 28.147 -20.139 1.00 83.81 90 GLY A O 1
ATOM 647 N N . VAL A 1 91 ? 23.728 28.810 -22.165 1.00 90.62 91 VAL A N 1
ATOM 648 C CA . VAL A 1 91 ? 23.864 30.236 -21.813 1.00 90.62 91 VAL A CA 1
ATOM 649 C C . VAL A 1 91 ? 22.500 30.874 -21.529 1.00 90.62 91 VAL A C 1
ATOM 651 O O . VAL A 1 91 ? 22.353 31.623 -20.564 1.00 90.62 91 VAL A O 1
ATOM 654 N N . LEU A 1 92 ? 21.472 30.537 -22.313 1.00 89.75 92 LEU A N 1
ATOM 655 C CA . LEU A 1 92 ? 20.116 31.036 -22.085 1.00 89.75 92 LEU A CA 1
ATOM 656 C C . LEU A 1 92 ? 19.554 30.562 -20.733 1.00 89.75 92 LEU A C 1
ATOM 658 O O . LEU A 1 92 ? 19.044 31.371 -19.959 1.00 89.75 92 LEU A O 1
ATOM 662 N N . MET A 1 93 ? 19.681 29.269 -20.415 1.00 91.06 93 MET A N 1
ATOM 663 C CA . MET A 1 93 ? 19.132 28.702 -19.174 1.00 91.06 93 MET A CA 1
ATOM 664 C C . MET A 1 93 ? 19.838 29.229 -17.922 1.00 91.06 93 MET A C 1
ATOM 666 O O . MET A 1 93 ? 19.189 29.485 -16.906 1.00 91.06 93 MET A O 1
ATOM 670 N N . THR A 1 94 ? 21.150 29.462 -17.995 1.00 89.69 94 THR A N 1
ATOM 671 C CA . THR A 1 94 ? 21.901 30.090 -16.896 1.00 89.69 94 THR A CA 1
ATOM 672 C C . THR A 1 94 ? 21.505 31.552 -16.696 1.00 89.69 94 THR A C 1
ATOM 674 O O . THR A 1 94 ? 21.301 31.969 -15.554 1.00 89.69 94 THR A O 1
ATOM 677 N N . ALA A 1 95 ? 21.302 32.316 -17.774 1.00 93.44 95 ALA A N 1
ATOM 678 C CA . ALA A 1 95 ? 20.832 33.698 -17.681 1.00 93.44 95 ALA A CA 1
ATOM 679 C C . ALA A 1 95 ? 19.425 33.796 -17.056 1.00 93.44 95 ALA A C 1
ATOM 681 O O . ALA A 1 95 ? 19.200 34.622 -16.168 1.00 93.44 95 ALA A O 1
ATOM 682 N N . VAL A 1 96 ? 18.497 32.917 -17.455 1.00 92.81 96 VAL A N 1
ATOM 683 C CA . VAL A 1 96 ? 17.136 32.856 -16.889 1.00 92.81 96 VAL A CA 1
ATOM 684 C C . VAL A 1 96 ? 17.163 32.460 -15.409 1.00 92.81 96 VAL A C 1
ATOM 686 O O . VAL A 1 96 ? 16.487 33.092 -14.596 1.00 92.81 96 VAL A O 1
ATOM 689 N N . GLY A 1 97 ? 17.979 31.469 -15.034 1.00 90.50 97 GLY A N 1
ATOM 690 C CA . GLY A 1 97 ? 18.139 31.054 -13.639 1.00 90.50 97 GLY A CA 1
ATOM 691 C C . GLY A 1 97 ? 18.674 32.175 -12.740 1.00 90.50 97 GLY A C 1
ATOM 692 O O . GLY A 1 97 ? 18.137 32.406 -11.656 1.00 90.50 97 GLY A O 1
ATOM 693 N N . LEU A 1 98 ? 19.679 32.924 -13.209 1.00 91.94 98 LEU A N 1
ATOM 694 C CA . LEU A 1 98 ? 20.236 34.066 -12.474 1.00 91.94 98 LEU A CA 1
ATOM 695 C C . LEU A 1 98 ? 19.232 35.219 -12.337 1.00 91.94 98 LEU A C 1
ATOM 697 O O . LEU A 1 98 ? 19.131 35.815 -11.263 1.00 91.94 98 LEU A O 1
ATOM 701 N N . ALA A 1 99 ? 18.451 35.503 -13.384 1.00 90.19 99 ALA A N 1
ATOM 702 C CA . ALA A 1 99 ? 17.398 36.515 -13.331 1.00 90.19 99 ALA A CA 1
ATOM 703 C C . ALA A 1 99 ? 16.291 36.138 -12.329 1.00 90.19 99 ALA A C 1
ATOM 705 O O . ALA A 1 99 ? 15.900 36.961 -11.500 1.00 90.19 99 ALA A O 1
ATOM 706 N N . ALA A 1 100 ? 15.830 34.882 -12.344 1.00 85.88 100 ALA A N 1
ATOM 707 C CA . ALA A 1 100 ? 14.828 34.388 -11.401 1.00 85.88 100 ALA A CA 1
ATOM 708 C C . ALA A 1 100 ? 15.332 34.425 -9.947 1.00 85.88 100 ALA A C 1
ATOM 710 O O . ALA A 1 100 ? 14.601 34.844 -9.047 1.00 85.88 100 ALA A O 1
ATOM 711 N N . TRP A 1 101 ? 16.596 34.053 -9.715 1.00 89.00 101 TRP A N 1
ATOM 712 C CA . TRP A 1 101 ? 17.227 34.123 -8.395 1.00 89.00 101 TRP A CA 1
ATOM 713 C C . TRP A 1 101 ? 17.300 35.563 -7.867 1.00 89.00 101 TRP A C 1
ATOM 715 O O . TRP A 1 101 ? 16.914 35.823 -6.726 1.00 89.00 101 TRP A O 1
ATOM 725 N N . ALA A 1 102 ? 17.706 36.521 -8.706 1.00 81.69 102 ALA A N 1
ATOM 726 C CA . ALA A 1 102 ? 17.779 37.932 -8.327 1.00 81.69 102 ALA A C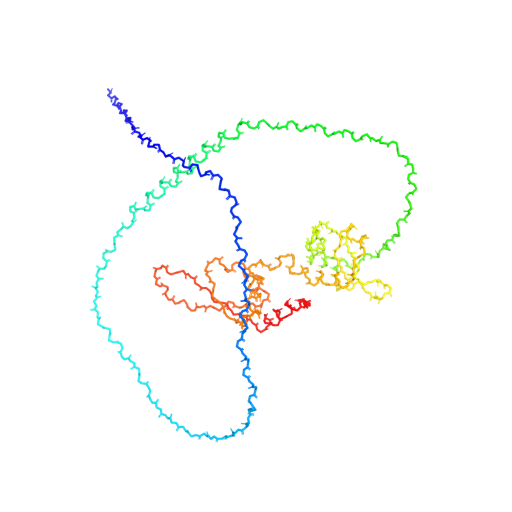A 1
ATOM 727 C C . ALA A 1 102 ? 16.400 38.517 -7.960 1.00 81.69 102 ALA A C 1
ATOM 729 O O . ALA A 1 102 ? 16.275 39.235 -6.965 1.00 81.69 102 ALA A O 1
ATOM 730 N N . ILE A 1 103 ? 15.349 38.162 -8.708 1.00 81.12 103 ILE A N 1
ATOM 731 C CA . ILE A 1 103 ? 13.968 38.579 -8.414 1.00 81.12 103 ILE A CA 1
ATOM 732 C C . ILE A 1 103 ? 13.476 37.940 -7.101 1.00 81.12 103 ILE A C 1
ATOM 734 O O . ILE A 1 103 ? 12.876 38.619 -6.262 1.00 81.12 103 ILE A O 1
ATOM 738 N N . GLY A 1 104 ? 13.790 36.660 -6.875 1.00 75.06 104 GLY A N 1
ATOM 739 C CA . GLY A 1 104 ? 13.445 35.934 -5.651 1.00 75.06 104 GLY A CA 1
ATOM 740 C C . GLY A 1 104 ? 14.090 36.522 -4.391 1.00 75.06 104 GLY A C 1
ATOM 741 O O . GLY A 1 104 ? 13.401 36.714 -3.385 1.00 75.06 104 GLY A O 1
ATOM 742 N N . LEU A 1 105 ? 15.374 36.902 -4.441 1.00 70.62 105 LEU A N 1
ATOM 743 C CA . LEU A 1 105 ? 16.048 37.533 -3.295 1.00 70.62 105 LEU A CA 1
ATOM 744 C C . LEU A 1 105 ? 15.431 38.878 -2.906 1.00 70.62 105 LEU A C 1
ATOM 746 O O . LEU A 1 105 ? 15.393 39.214 -1.720 1.00 70.62 105 LEU A O 1
ATOM 750 N N . SER A 1 106 ? 14.918 39.629 -3.880 1.00 64.81 106 SER A N 1
ATOM 751 C CA . SER A 1 106 ? 14.258 40.909 -3.616 1.00 64.81 106 SER A CA 1
ATOM 752 C C . SER A 1 106 ? 12.904 40.731 -2.916 1.00 64.81 106 SER A C 1
ATOM 754 O O . SER A 1 106 ? 12.509 41.575 -2.113 1.00 64.81 106 SER A O 1
ATOM 756 N N . SER A 1 107 ? 12.219 39.604 -3.141 1.00 62.91 107 SER A N 1
ATOM 757 C CA . SER A 1 107 ? 10.926 39.305 -2.508 1.00 62.91 107 SER A CA 1
ATOM 758 C C . SER A 1 107 ? 11.035 38.884 -1.033 1.00 62.91 107 SER A C 1
ATOM 760 O O . SER A 1 107 ? 10.113 39.118 -0.251 1.00 62.91 107 SER A O 1
ATOM 762 N N . HIS A 1 108 ? 12.188 38.358 -0.601 1.00 58.69 108 HIS A N 1
ATOM 763 C CA . HIS A 1 108 ? 12.386 37.895 0.778 1.00 58.69 108 HIS A CA 1
ATOM 764 C C . HIS A 1 108 ? 12.673 39.005 1.804 1.00 58.69 108 HIS A C 1
ATOM 766 O O . HIS A 1 108 ? 12.671 38.725 3.002 1.00 58.69 108 HIS A O 1
ATOM 772 N N . ARG A 1 109 ? 12.885 40.263 1.387 1.00 57.16 109 ARG A N 1
ATOM 773 C CA . ARG A 1 109 ? 13.166 41.378 2.318 1.00 57.16 109 ARG A CA 1
ATOM 774 C C . ARG A 1 109 ? 11.967 42.264 2.680 1.00 57.16 109 ARG A C 1
ATOM 776 O O . ARG A 1 109 ? 12.138 43.148 3.513 1.00 57.16 109 ARG A O 1
ATOM 783 N N . ALA A 1 110 ? 10.772 42.039 2.128 1.00 55.44 110 ALA A N 1
ATOM 784 C CA . ALA A 1 110 ? 9.634 42.951 2.334 1.00 55.44 110 ALA A CA 1
ATOM 785 C C . ALA A 1 110 ? 8.488 42.415 3.214 1.00 55.44 110 ALA A C 1
ATOM 787 O O . ALA A 1 110 ? 7.600 43.181 3.581 1.00 55.44 110 ALA A O 1
ATOM 788 N N . ALA A 1 111 ? 8.489 41.141 3.608 1.00 57.47 111 ALA A N 1
ATOM 789 C CA . ALA A 1 111 ? 7.450 40.609 4.487 1.00 57.47 111 ALA A CA 1
ATOM 790 C C . ALA A 1 111 ? 7.932 40.635 5.940 1.00 57.47 111 ALA A C 1
ATOM 792 O O . ALA A 1 111 ? 8.513 39.670 6.435 1.00 57.47 111 ALA A O 1
ATOM 793 N N . GLY A 1 112 ? 7.693 41.758 6.624 1.00 55.94 112 GLY A N 1
ATOM 794 C CA . GLY A 1 112 ? 7.744 41.797 8.080 1.00 55.94 112 GLY A CA 1
ATOM 795 C C . GLY A 1 112 ? 6.912 40.638 8.616 1.00 55.94 112 GLY A C 1
ATOM 796 O O . GLY A 1 112 ? 5.713 40.556 8.347 1.00 55.94 112 GLY A O 1
ATOM 797 N N . THR A 1 113 ? 7.562 39.708 9.312 1.00 59.00 113 THR A N 1
ATOM 798 C CA . THR A 1 113 ? 6.885 38.592 9.961 1.00 59.00 113 THR A CA 1
ATOM 799 C C . THR A 1 113 ? 5.774 39.177 10.831 1.00 59.00 113 THR A C 1
ATOM 801 O O . THR A 1 113 ? 6.059 40.008 11.702 1.00 59.00 113 THR A O 1
ATOM 804 N N . PRO A 1 114 ? 4.494 38.829 10.594 1.00 63.81 114 PRO A N 1
ATOM 805 C CA . PRO A 1 114 ? 3.429 39.300 11.458 1.00 63.81 114 PRO A CA 1
ATOM 806 C C . PRO A 1 114 ? 3.788 38.856 12.871 1.00 63.81 114 PRO A C 1
ATOM 808 O O . PRO A 1 114 ? 4.028 37.670 13.105 1.00 63.81 114 PRO A O 1
ATOM 811 N N . ARG A 1 115 ? 3.896 39.819 13.799 1.00 53.16 115 ARG A N 1
ATOM 812 C CA . ARG A 1 115 ? 4.109 39.527 15.218 1.00 53.16 115 ARG A CA 1
ATOM 813 C C . ARG A 1 115 ? 3.050 38.513 15.618 1.00 53.16 115 ARG A C 1
ATOM 815 O O . ARG A 1 115 ? 1.869 38.853 15.707 1.00 53.16 115 ARG A O 1
ATOM 822 N N . ILE A 1 116 ? 3.483 37.273 15.828 1.00 56.19 116 ILE A N 1
ATOM 823 C CA . ILE A 1 116 ? 2.664 36.224 16.411 1.00 56.19 116 ILE A CA 1
ATOM 824 C C . ILE A 1 116 ? 2.158 36.819 17.720 1.00 56.19 116 ILE A C 1
ATOM 826 O O . ILE A 1 116 ? 2.952 37.114 18.616 1.00 56.19 116 ILE A O 1
ATOM 830 N N . ARG A 1 117 ? 0.850 37.102 17.794 1.00 58.69 117 ARG A N 1
ATOM 831 C CA . ARG A 1 117 ? 0.248 37.572 19.040 1.00 58.69 117 ARG A CA 1
ATOM 832 C C . ARG A 1 117 ? 0.596 36.531 20.106 1.00 58.69 117 ARG A C 1
ATOM 834 O O . ARG A 1 117 ? 0.403 35.342 19.836 1.00 58.69 117 ARG A O 1
ATOM 841 N N . PRO A 1 118 ? 1.113 36.940 21.277 1.00 62.19 118 PRO A N 1
ATOM 842 C CA . PRO A 1 118 ? 1.343 36.010 22.366 1.00 62.19 118 PRO A CA 1
ATOM 843 C C . PRO A 1 118 ? 0.047 35.239 22.598 1.00 62.19 118 PRO A C 1
ATOM 845 O O . PRO A 1 118 ? -1.033 35.828 22.709 1.00 62.19 118 PRO A O 1
ATOM 848 N N . ARG A 1 119 ? 0.164 33.909 22.552 1.00 63.66 119 ARG A N 1
ATOM 849 C CA . ARG A 1 119 ? -0.939 32.980 22.778 1.00 63.66 119 ARG A CA 1
ATOM 850 C C . ARG A 1 119 ? -1.641 33.428 24.064 1.00 63.66 119 ARG A C 1
ATOM 852 O O . ARG A 1 119 ? -0.949 33.529 25.075 1.00 63.66 119 ARG A O 1
ATOM 859 N N . PRO A 1 120 ? -2.951 33.741 24.036 1.00 60.31 120 PRO A N 1
ATOM 860 C CA . PRO A 1 120 ? -3.652 34.198 25.222 1.00 60.31 120 PRO A CA 1
ATOM 861 C C . PRO A 1 120 ? -3.432 33.169 26.319 1.00 60.31 120 PRO A C 1
ATOM 863 O O . PRO A 1 120 ? -3.681 31.973 26.133 1.00 60.31 120 PRO A O 1
ATOM 866 N N . GLU A 1 121 ? -2.872 33.653 27.420 1.00 58.50 121 GLU A N 1
ATOM 867 C CA . GLU A 1 121 ? -2.556 32.862 28.588 1.00 58.50 121 GLU A CA 1
ATOM 868 C C . GLU A 1 121 ? -3.823 32.120 28.989 1.00 58.50 121 GLU A C 1
ATOM 870 O O . GLU A 1 121 ? -4.886 32.719 29.183 1.00 58.50 121 GLU A O 1
ATOM 875 N N . ARG A 1 122 ? -3.738 30.786 28.972 1.00 55.50 122 ARG A N 1
ATOM 876 C CA . ARG A 1 122 ? -4.874 29.902 29.205 1.00 55.50 122 ARG A CA 1
ATOM 877 C C . ARG A 1 122 ? -5.282 30.108 30.657 1.00 55.50 122 ARG A C 1
ATOM 879 O O . ARG A 1 122 ? -4.741 29.456 31.546 1.00 55.50 122 ARG A O 1
ATOM 886 N N . ARG A 1 123 ? -6.191 31.064 30.879 1.00 57.66 123 ARG A N 1
ATOM 887 C CA . ARG A 1 123 ? -6.829 31.363 32.160 1.00 57.66 123 ARG A CA 1
ATOM 888 C C . ARG A 1 123 ? -7.262 30.017 32.725 1.00 57.66 123 ARG A C 1
ATOM 890 O O . ARG A 1 123 ? -8.169 29.387 32.182 1.00 57.66 123 ARG A O 1
ATOM 897 N N . ARG A 1 124 ? -6.545 29.534 33.744 1.00 53.03 124 ARG A N 1
ATOM 898 C CA . ARG A 1 124 ? -6.965 28.385 34.542 1.00 53.03 124 ARG A CA 1
ATOM 899 C C . ARG A 1 124 ? -8.314 28.778 35.118 1.00 53.03 124 ARG A C 1
ATOM 901 O O . ARG A 1 124 ? -8.380 29.554 36.066 1.00 53.03 124 ARG A O 1
ATOM 908 N N . ALA A 1 125 ? -9.382 28.301 34.488 1.00 59.78 125 ALA A N 1
ATOM 909 C CA . ALA A 1 125 ? -10.665 28.251 35.147 1.00 59.78 125 ALA A CA 1
ATOM 910 C C . ALA A 1 125 ? -10.455 27.429 36.429 1.00 59.78 125 ALA A C 1
ATOM 912 O O . ALA A 1 125 ? -9.770 26.399 36.369 1.00 59.78 125 ALA A O 1
ATOM 913 N N . PRO A 1 126 ? -10.962 27.887 37.584 1.00 56.81 126 PRO A N 1
ATOM 914 C CA . PRO A 1 126 ? -10.982 27.060 38.773 1.00 56.81 126 PRO A CA 1
ATOM 915 C C . PRO A 1 126 ? -11.666 25.750 38.398 1.00 56.81 126 PRO A C 1
ATOM 917 O O . PRO A 1 126 ? -12.756 25.742 37.827 1.00 56.81 126 PRO A O 1
ATOM 920 N N . SER A 1 127 ? -10.940 24.663 38.641 1.00 53.72 127 SER A N 1
ATOM 921 C CA . SER A 1 127 ? -11.366 23.290 38.435 1.00 53.72 127 SER A CA 1
ATOM 922 C C . SER A 1 127 ? -12.613 23.044 39.276 1.00 53.72 127 SER A C 1
ATOM 924 O O . SER A 1 127 ? -12.522 22.606 40.420 1.00 53.72 127 SER A O 1
ATOM 926 N N . ALA A 1 128 ? -13.784 23.360 38.723 1.00 53.28 128 ALA A N 1
ATOM 927 C CA . ALA A 1 128 ? -15.028 22.790 39.190 1.00 53.28 128 ALA A CA 1
ATOM 928 C C . ALA A 1 128 ? -14.857 21.281 39.044 1.00 53.28 128 ALA A C 1
ATOM 930 O O . ALA A 1 128 ? -14.557 20.801 37.949 1.00 53.28 128 ALA A O 1
ATOM 931 N N . ALA A 1 129 ? -14.943 20.573 40.167 1.00 53.16 129 ALA A N 1
ATOM 932 C CA . ALA A 1 129 ? -14.873 19.128 40.245 1.00 53.16 129 ALA A CA 1
ATOM 933 C C . ALA A 1 129 ? -15.955 18.537 39.335 1.00 53.16 129 ALA A C 1
ATOM 935 O O . ALA A 1 129 ? -17.102 18.352 39.730 1.00 53.16 129 ALA A O 1
ATOM 936 N N . SER A 1 130 ? -15.591 18.312 38.075 1.00 51.59 130 SER A N 1
ATOM 937 C CA . SER A 1 130 ? -16.387 17.529 37.158 1.00 51.59 130 SER A CA 1
ATOM 938 C C . SER A 1 130 ? -16.280 16.110 37.682 1.00 51.59 130 SER A C 1
ATOM 940 O O . SER A 1 130 ? -15.210 15.501 37.656 1.00 51.59 130 SER A O 1
ATOM 942 N N . THR A 1 131 ? -17.378 15.621 38.242 1.00 55.78 131 THR A N 1
ATOM 943 C CA . THR A 1 131 ? -17.643 14.202 38.426 1.00 55.78 131 THR A CA 1
ATOM 944 C C . THR A 1 131 ? -17.613 13.563 37.043 1.00 55.78 131 THR A C 1
ATOM 946 O O . THR A 1 131 ? -18.637 13.390 36.385 1.00 55.78 131 THR A O 1
ATOM 949 N N . VAL A 1 132 ? -16.399 13.273 36.567 1.00 49.53 132 VAL A N 1
ATOM 950 C CA . VAL A 1 132 ? -16.151 12.457 35.386 1.00 49.53 132 VAL A CA 1
ATOM 951 C C . VAL A 1 132 ? -16.757 11.103 35.709 1.00 49.53 132 VAL A C 1
ATOM 953 O O . VAL A 1 132 ? -16.201 10.310 36.466 1.00 49.53 132 VAL A O 1
ATOM 956 N N . ARG A 1 133 ? -17.960 10.879 35.181 1.00 52.16 133 ARG A N 1
ATOM 957 C CA . ARG A 1 133 ? -18.560 9.557 35.084 1.00 52.16 133 ARG A CA 1
ATOM 958 C C . ARG A 1 133 ? -17.512 8.689 34.381 1.00 52.16 133 ARG A C 1
ATOM 960 O O . ARG A 1 133 ? -17.141 9.049 33.263 1.00 52.16 133 ARG A O 1
ATOM 967 N N . PRO A 1 134 ? -16.979 7.632 35.020 1.00 49.00 134 PRO A N 1
ATOM 968 C CA . PRO A 1 134 ? -15.963 6.809 34.390 1.00 49.00 134 PRO A CA 1
ATOM 969 C C . PRO A 1 134 ? -16.560 6.272 33.093 1.00 49.00 134 PRO A C 1
ATOM 971 O O . PRO A 1 134 ? -17.596 5.601 33.108 1.00 49.00 134 PRO A O 1
ATOM 974 N N . ALA A 1 135 ? -15.949 6.646 31.967 1.00 51.44 135 ALA A N 1
ATOM 975 C CA . ALA A 1 135 ? -16.187 5.963 30.710 1.00 51.44 135 ALA A CA 1
ATOM 976 C C . ALA A 1 135 ? -15.942 4.466 30.959 1.00 51.44 135 ALA A C 1
ATOM 978 O O . ALA A 1 135 ? -15.054 4.140 31.757 1.00 51.44 135 ALA A O 1
ATOM 979 N N . PRO A 1 136 ? -16.732 3.558 30.359 1.00 53.28 136 PRO A N 1
ATOM 980 C CA . PRO A 1 136 ? -16.454 2.136 30.466 1.00 53.28 136 PRO A CA 1
ATOM 981 C C . PRO A 1 136 ? -15.014 1.916 30.006 1.00 53.28 136 PRO A C 1
ATOM 983 O O . PRO A 1 136 ? -14.675 2.153 28.849 1.00 53.28 136 PRO A O 1
ATOM 986 N N . ALA A 1 137 ? -14.157 1.562 30.960 1.00 43.53 137 ALA A N 1
ATOM 987 C CA . ALA A 1 137 ? -12.770 1.265 30.691 1.00 43.53 137 ALA A CA 1
ATOM 988 C C . ALA A 1 137 ? -12.760 0.058 29.757 1.00 43.53 137 ALA A C 1
ATOM 990 O O . ALA A 1 137 ? -13.248 -1.014 30.123 1.00 43.53 137 ALA A O 1
ATOM 991 N N . PHE A 1 138 ? -12.237 0.241 28.545 1.00 45.59 138 PHE A N 1
ATOM 992 C CA . PHE A 1 138 ? -11.781 -0.899 27.766 1.00 45.59 138 PHE A CA 1
ATOM 993 C C . PHE A 1 138 ? -10.853 -1.718 28.675 1.00 45.59 138 PHE A C 1
ATOM 995 O O . PHE A 1 138 ? -10.025 -1.114 29.367 1.00 45.59 138 PHE A O 1
ATOM 1002 N N . PRO A 1 139 ? -11.020 -3.049 28.752 1.00 51.50 139 PRO A N 1
ATOM 1003 C CA . PRO A 1 139 ? -10.160 -3.875 29.583 1.00 51.50 139 PRO A CA 1
ATOM 1004 C C . PRO A 1 139 ? -8.711 -3.602 29.181 1.00 51.50 139 PRO A C 1
ATOM 1006 O O . PRO A 1 139 ? -8.372 -3.642 28.002 1.00 51.50 139 PRO A O 1
ATOM 1009 N N . THR A 1 140 ? -7.875 -3.248 30.153 1.00 47.06 140 THR A N 1
ATOM 1010 C CA . THR A 1 140 ? -6.428 -3.184 29.961 1.00 47.06 140 THR A CA 1
ATOM 1011 C C . THR A 1 140 ? -5.957 -4.623 29.814 1.00 47.06 140 THR A C 1
ATOM 1013 O O . THR A 1 140 ? -5.860 -5.351 30.797 1.00 47.06 140 THR A O 1
ATOM 1016 N N . ILE A 1 141 ? -5.783 -5.036 28.565 1.00 53.31 141 ILE A N 1
ATOM 1017 C CA . ILE A 1 141 ? -5.412 -6.388 28.154 1.00 53.31 141 ILE A CA 1
ATOM 1018 C C . ILE A 1 141 ? -3.951 -6.630 28.541 1.00 53.31 141 ILE A C 1
ATOM 1020 O O . ILE A 1 141 ? -3.128 -5.710 28.432 1.00 53.31 141 ILE A O 1
ATOM 1024 N N . ASP A 1 142 ? -3.631 -7.848 28.988 1.00 53.06 142 ASP A N 1
ATOM 1025 C CA . ASP A 1 142 ? -2.246 -8.297 29.128 1.00 53.06 142 ASP A CA 1
ATOM 1026 C C . ASP A 1 142 ? -1.485 -8.004 27.820 1.00 53.06 142 ASP A C 1
ATOM 1028 O O . ASP A 1 142 ? -2.048 -8.115 26.731 1.00 53.06 142 ASP A O 1
ATOM 1032 N N . PRO A 1 143 ? -0.238 -7.510 27.883 1.00 59.28 143 PRO A N 1
ATOM 1033 C CA . PRO A 1 143 ? 0.459 -7.090 26.681 1.00 59.28 143 PRO A CA 1
ATOM 1034 C C . PRO A 1 143 ? 0.627 -8.298 25.751 1.00 59.28 143 PRO A C 1
ATOM 1036 O O . PRO A 1 143 ? 1.223 -9.287 26.185 1.00 59.28 143 PRO A O 1
ATOM 1039 N N . PRO A 1 144 ? 0.176 -8.209 24.484 1.00 65.25 144 PRO A N 1
ATOM 1040 C CA . PRO A 1 144 ? 0.358 -9.300 23.550 1.00 65.25 144 PRO A CA 1
ATOM 1041 C C . PRO A 1 144 ? 1.831 -9.622 23.387 1.00 65.25 144 PRO A C 1
ATOM 1043 O O . PRO A 1 144 ? 2.675 -8.731 23.570 1.00 65.25 144 PRO A O 1
ATOM 1046 N N . ASP A 1 145 ? 2.128 -10.869 23.008 1.00 79.31 145 ASP A N 1
ATOM 1047 C CA . ASP A 1 145 ? 3.504 -11.285 22.740 1.00 79.31 145 ASP A CA 1
ATOM 1048 C C . ASP A 1 145 ? 4.225 -10.208 21.912 1.00 79.31 145 ASP A C 1
ATOM 1050 O O . ASP A 1 145 ? 3.726 -9.715 20.890 1.00 79.31 145 ASP A O 1
ATOM 1054 N N . SER A 1 146 ? 5.384 -9.784 22.415 1.00 82.00 146 SER A N 1
ATOM 1055 C CA . SER A 1 146 ? 6.091 -8.594 21.941 1.00 82.00 146 SER A CA 1
ATOM 1056 C C . SER A 1 146 ? 6.423 -8.669 20.444 1.00 82.00 146 SER A C 1
ATOM 1058 O O . SER A 1 146 ? 6.417 -7.643 19.756 1.00 82.00 146 SER A O 1
ATOM 1060 N N . GLU A 1 147 ? 6.619 -9.883 19.920 1.00 89.50 147 GLU A N 1
ATOM 1061 C CA . GLU A 1 147 ? 6.789 -10.191 18.499 1.00 89.50 147 GLU A CA 1
ATOM 1062 C C . GLU A 1 147 ? 5.527 -9.844 17.695 1.00 89.50 147 GLU A C 1
ATOM 1064 O O . GLU A 1 147 ? 5.591 -9.090 16.721 1.00 89.50 147 GLU A O 1
ATOM 1069 N N . THR A 1 148 ? 4.364 -10.342 18.122 1.00 91.25 148 THR A N 1
ATOM 1070 C CA . THR A 1 148 ? 3.078 -10.101 17.454 1.00 91.25 148 THR A CA 1
ATOM 1071 C C . THR A 1 148 ? 2.717 -8.621 17.491 1.00 91.25 148 THR A C 1
ATOM 1073 O O . THR A 1 148 ? 2.355 -8.045 16.462 1.00 91.25 148 THR A O 1
ATOM 1076 N N . LYS A 1 149 ? 2.916 -7.962 18.639 1.00 92.12 149 LYS A N 1
ATOM 1077 C CA . LYS A 1 149 ? 2.739 -6.511 18.776 1.00 92.12 149 LYS A CA 1
ATOM 1078 C C . LYS A 1 149 ? 3.606 -5.738 17.787 1.00 92.12 149 LYS A C 1
ATOM 1080 O O . LYS A 1 149 ? 3.116 -4.846 17.093 1.00 92.12 149 LYS A O 1
ATOM 1085 N N . ARG A 1 150 ? 4.890 -6.095 17.697 1.00 91.12 150 ARG A N 1
ATOM 1086 C CA . ARG A 1 150 ? 5.827 -5.492 16.744 1.00 91.12 150 ARG A CA 1
ATOM 1087 C C . ARG A 1 150 ? 5.356 -5.700 15.308 1.00 91.12 150 ARG A C 1
ATOM 1089 O O . ARG A 1 150 ? 5.345 -4.737 14.549 1.00 91.12 150 ARG A O 1
ATOM 1096 N N . ARG A 1 151 ? 4.923 -6.911 14.944 1.00 90.00 151 ARG A N 1
ATOM 1097 C CA . ARG A 1 151 ? 4.415 -7.210 13.596 1.00 90.00 151 ARG A CA 1
ATOM 1098 C C . ARG A 1 151 ? 3.204 -6.352 13.233 1.00 90.00 151 ARG A C 1
ATOM 1100 O O . ARG A 1 151 ? 3.196 -5.785 12.149 1.00 90.00 151 ARG A O 1
ATOM 1107 N N . VAL A 1 152 ? 2.227 -6.211 14.131 1.00 93.38 152 VAL A N 1
ATOM 1108 C CA . VAL A 1 152 ? 1.012 -5.402 13.893 1.00 93.38 152 VAL A CA 1
ATOM 1109 C C . VAL A 1 152 ? 1.355 -3.915 13.752 1.00 93.38 152 VAL A C 1
ATOM 1111 O O . VAL A 1 152 ? 0.835 -3.226 12.877 1.00 93.38 152 VAL A O 1
ATOM 1114 N N . LEU A 1 153 ? 2.278 -3.410 14.576 1.00 93.44 153 LEU A N 1
ATOM 1115 C CA . LEU A 1 153 ? 2.741 -2.024 14.474 1.00 93.44 153 LEU A CA 1
ATOM 1116 C C . LEU A 1 153 ? 3.506 -1.759 13.171 1.00 93.44 153 LEU A C 1
ATOM 1118 O O . LEU A 1 153 ? 3.305 -0.708 12.564 1.00 93.44 153 LEU A O 1
ATOM 1122 N N . VAL A 1 154 ? 4.349 -2.696 12.728 1.00 89.50 154 VAL A N 1
ATOM 1123 C CA . VAL A 1 154 ? 5.081 -2.597 11.455 1.00 89.50 154 VAL A CA 1
ATOM 1124 C C . VAL A 1 154 ? 4.127 -2.687 10.266 1.00 89.50 154 VAL A C 1
ATOM 1126 O O . VAL A 1 154 ? 4.229 -1.860 9.363 1.00 89.50 154 VAL A O 1
ATOM 1129 N N . GLU A 1 155 ? 3.165 -3.619 10.290 1.00 90.06 155 GLU A N 1
ATOM 1130 C CA . GLU A 1 155 ? 2.116 -3.747 9.266 1.00 90.06 155 GLU A CA 1
ATOM 1131 C C . GLU A 1 155 ? 1.395 -2.418 9.060 1.00 90.06 155 GLU A C 1
ATOM 1133 O O . GLU A 1 155 ? 1.173 -2.016 7.923 1.00 90.06 155 GLU A O 1
ATOM 1138 N N . ALA A 1 156 ? 1.085 -1.721 10.155 1.00 92.62 156 ALA A N 1
ATOM 1139 C CA . ALA A 1 156 ? 0.404 -0.437 10.146 1.00 92.62 156 ALA A CA 1
ATOM 1140 C C . ALA A 1 156 ? 1.327 0.793 10.015 1.00 92.62 156 ALA A C 1
ATOM 1142 O O . ALA A 1 156 ? 0.865 1.926 10.184 1.00 92.62 156 ALA A O 1
ATOM 1143 N N . ALA A 1 157 ? 2.630 0.595 9.789 1.00 91.44 157 ALA A N 1
ATOM 1144 C CA . ALA A 1 157 ? 3.648 1.648 9.764 1.00 91.44 157 ALA A CA 1
ATOM 1145 C C . ALA A 1 157 ? 3.584 2.610 10.975 1.00 91.44 157 ALA A C 1
ATOM 1147 O O . ALA A 1 157 ? 3.767 3.823 10.835 1.00 91.44 157 ALA A O 1
ATOM 1148 N N . HIS A 1 158 ? 3.294 2.078 12.168 1.00 93.31 158 HIS A N 1
ATOM 1149 C CA . HIS A 1 158 ? 3.110 2.822 13.422 1.00 93.31 158 HIS A CA 1
ATOM 1150 C C . HIS A 1 158 ? 2.028 3.920 13.360 1.00 93.31 158 HIS A C 1
ATOM 1152 O O . HIS A 1 158 ? 2.106 4.943 14.050 1.00 93.31 158 HIS A O 1
ATOM 1158 N N . ARG A 1 159 ? 1.004 3.735 12.518 1.00 93.75 159 ARG A N 1
ATOM 1159 C CA . ARG A 1 159 ? -0.122 4.662 12.345 1.00 93.75 159 ARG A CA 1
ATOM 1160 C C . ARG A 1 159 ? -1.452 3.969 12.608 1.00 93.75 159 ARG A C 1
ATOM 1162 O O . ARG A 1 159 ? -1.565 2.748 12.561 1.00 93.75 159 ARG A O 1
ATOM 1169 N N . CYS A 1 160 ? -2.470 4.771 12.900 1.00 95.38 160 CYS A N 1
ATOM 1170 C CA . CYS A 1 160 ? -3.850 4.316 12.997 1.00 95.38 160 CYS A CA 1
ATOM 1171 C C . CYS A 1 160 ? -4.296 3.727 11.655 1.00 95.38 160 CYS A C 1
ATOM 1173 O O . CYS A 1 160 ? -4.159 4.382 10.619 1.00 95.38 160 CYS A O 1
ATOM 1175 N N . ALA A 1 161 ? -4.869 2.525 11.699 1.00 94.88 161 ALA A N 1
ATOM 1176 C CA . ALA A 1 161 ? -5.282 1.777 10.521 1.00 94.88 161 ALA A CA 1
ATOM 1177 C C . ALA A 1 161 ? -6.454 2.397 9.751 1.00 94.88 161 ALA A C 1
ATOM 1179 O O . ALA A 1 161 ? -6.705 2.037 8.602 1.00 94.88 161 ALA A O 1
ATOM 1180 N N . ILE A 1 162 ? -7.181 3.339 10.359 1.00 94.75 162 ILE A N 1
ATOM 1181 C CA . ILE A 1 162 ? -8.279 4.025 9.679 1.00 94.75 162 ILE A CA 1
ATOM 1182 C C . ILE A 1 162 ? -7.703 4.922 8.572 1.00 94.75 162 ILE A C 1
ATOM 1184 O O . ILE A 1 162 ? -6.960 5.861 8.892 1.00 94.75 162 ILE A O 1
ATOM 1188 N N . PRO A 1 163 ? -8.086 4.710 7.294 1.00 89.44 163 PRO A N 1
ATOM 1189 C CA . PRO A 1 163 ? -7.451 5.359 6.144 1.00 89.44 163 PRO A CA 1
ATOM 1190 C C . PRO A 1 163 ? -7.435 6.889 6.209 1.00 89.44 163 PRO A C 1
ATOM 1192 O O . PRO A 1 163 ? -6.477 7.514 5.760 1.00 89.44 163 PRO A O 1
ATOM 1195 N N . THR A 1 164 ? -8.476 7.486 6.792 1.00 90.69 164 THR A N 1
ATOM 1196 C CA . THR A 1 164 ? -8.646 8.940 6.922 1.00 90.69 164 THR A CA 1
ATOM 1197 C C . THR A 1 164 ? -7.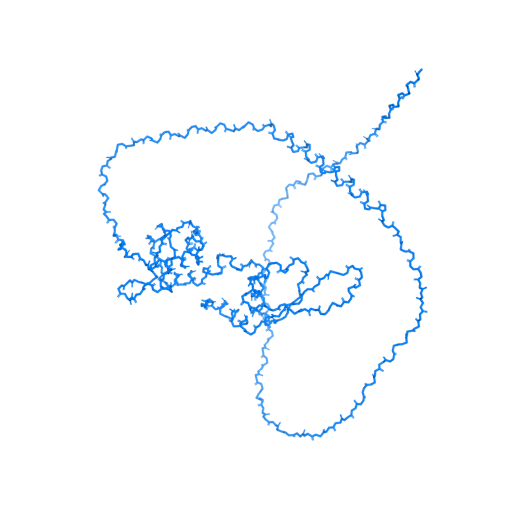962 9.536 8.156 1.00 90.69 164 THR A C 1
ATOM 1199 O O . THR A 1 164 ? -7.763 10.746 8.205 1.00 90.69 164 THR A O 1
ATOM 1202 N N . CYS A 1 165 ? -7.599 8.723 9.156 1.00 93.81 165 CYS A N 1
ATOM 1203 C CA . CYS A 1 165 ? -7.010 9.203 10.406 1.00 93.81 165 CYS A CA 1
ATOM 1204 C C . CYS A 1 165 ? -5.480 9.259 10.335 1.00 93.81 165 CYS A C 1
ATOM 1206 O O . CYS A 1 165 ? -4.899 10.329 10.506 1.00 93.81 165 CYS A O 1
ATOM 1208 N N . ARG A 1 166 ? -4.826 8.104 10.122 1.00 88.06 166 ARG A N 1
ATOM 1209 C CA . ARG A 1 166 ? -3.357 7.934 10.027 1.00 88.06 166 ARG A CA 1
ATOM 1210 C C . ARG A 1 166 ? -2.515 8.624 11.122 1.00 88.06 166 ARG A C 1
ATOM 1212 O O . ARG A 1 166 ? -1.309 8.831 10.933 1.00 88.06 166 ARG A O 1
ATOM 1219 N N . ARG A 1 167 ? -3.116 8.966 12.273 1.00 94.88 167 ARG A N 1
ATOM 1220 C CA . ARG A 1 167 ? -2.401 9.498 13.445 1.00 94.88 167 ARG A CA 1
ATOM 1221 C C . ARG A 1 167 ? -1.398 8.451 13.940 1.00 94.88 167 ARG A C 1
ATOM 1223 O O . ARG A 1 167 ? -1.746 7.270 13.939 1.00 94.88 167 ARG A O 1
ATOM 1230 N N . PRO A 1 168 ? -0.182 8.844 14.351 1.00 95.00 168 PRO A N 1
ATOM 1231 C CA . PRO A 1 168 ? 0.751 7.923 14.989 1.00 95.00 168 PRO A CA 1
ATOM 1232 C C . PRO A 1 168 ? 0.099 7.251 16.203 1.00 95.00 168 PRO A C 1
ATOM 1234 O O . PRO A 1 168 ? -0.579 7.927 16.976 1.00 95.00 168 PRO A O 1
ATOM 1237 N N . THR A 1 169 ? 0.275 5.940 16.359 1.00 94.56 169 THR A N 1
ATOM 1238 C CA . THR A 1 169 ? -0.248 5.191 17.512 1.00 94.56 169 THR A CA 1
ATOM 1239 C C . THR A 1 169 ? 0.646 4.002 17.847 1.00 94.56 169 THR A C 1
ATOM 1241 O O . THR A 1 169 ? 1.307 3.437 16.974 1.00 94.56 169 THR A O 1
ATOM 1244 N N . THR A 1 170 ? 0.659 3.627 19.123 1.00 91.62 170 THR A N 1
ATOM 1245 C CA . THR A 1 170 ? 1.307 2.417 19.652 1.00 91.62 170 THR A CA 1
ATOM 1246 C C . THR A 1 170 ? 0.299 1.438 20.258 1.00 91.62 170 THR A C 1
ATOM 1248 O O . THR A 1 170 ? 0.686 0.366 20.736 1.00 91.62 170 THR A O 1
ATOM 1251 N N . GLU A 1 171 ? -0.982 1.802 20.243 1.00 93.75 171 GLU A N 1
ATOM 1252 C CA . GLU A 1 171 ? -2.077 1.019 20.797 1.00 93.75 171 GLU A CA 1
ATOM 1253 C C . GLU A 1 171 ? -2.580 0.001 19.771 1.00 93.75 171 GLU A C 1
ATOM 1255 O O . GLU A 1 171 ? -2.650 0.267 18.565 1.00 93.75 171 GLU A O 1
ATOM 1260 N N . ILE A 1 172 ? -2.902 -1.191 20.269 1.00 94.31 172 ILE A N 1
ATOM 1261 C CA . ILE A 1 172 ? -3.457 -2.291 19.488 1.00 94.31 172 ILE A CA 1
ATOM 1262 C C . ILE A 1 172 ? -4.843 -2.587 20.038 1.00 94.31 172 ILE A C 1
ATOM 1264 O O . ILE A 1 172 ? -5.022 -2.727 21.245 1.00 94.31 172 ILE A O 1
ATOM 1268 N N . ALA A 1 173 ? -5.805 -2.705 19.135 1.00 93.44 173 ALA A N 1
ATOM 1269 C CA . ALA A 1 173 ? -7.170 -3.090 19.424 1.00 93.44 173 ALA A CA 1
ATOM 1270 C C . ALA A 1 173 ? -7.469 -4.468 18.826 1.00 93.44 173 ALA A C 1
ATOM 1272 O O . ALA A 1 173 ? -6.941 -4.841 17.774 1.00 93.44 173 ALA A O 1
ATOM 1273 N N . HIS A 1 174 ? -8.360 -5.207 19.480 1.00 92.69 174 HIS A N 1
ATOM 1274 C CA . HIS A 1 174 ? -8.921 -6.430 18.926 1.00 92.69 174 HIS A CA 1
ATOM 1275 C C . HIS A 1 174 ? -10.060 -6.106 17.955 1.00 92.69 174 HIS A C 1
ATOM 1277 O O . HIS A 1 174 ? -10.906 -5.260 18.234 1.00 92.69 174 HIS A O 1
ATOM 1283 N N . ILE A 1 175 ? -10.101 -6.802 16.819 1.00 91.69 175 ILE A N 1
ATOM 1284 C CA . ILE A 1 175 ? -11.165 -6.661 15.816 1.00 91.69 175 ILE A CA 1
ATOM 1285 C C . ILE A 1 175 ? -12.460 -7.324 16.299 1.00 91.69 175 ILE A C 1
ATOM 1287 O O . ILE A 1 175 ? -13.555 -6.813 16.069 1.00 91.69 175 ILE A O 1
ATOM 1291 N N . VAL A 1 176 ? -12.339 -8.489 16.935 1.00 87.88 176 VAL A N 1
ATOM 1292 C CA . VAL A 1 176 ? -13.439 -9.230 17.563 1.00 87.88 176 VAL A CA 1
ATOM 1293 C C . VAL A 1 176 ? -13.179 -9.289 19.062 1.00 87.88 176 VAL A C 1
ATOM 1295 O O . VAL A 1 176 ? -12.045 -9.545 19.467 1.00 87.88 176 VAL A O 1
ATOM 1298 N N . SER A 1 177 ? -14.219 -9.071 19.874 1.00 80.19 177 SER A N 1
ATOM 1299 C CA . SER A 1 177 ? -14.105 -9.062 21.334 1.00 80.19 177 SER A CA 1
ATOM 1300 C C . SER A 1 177 ? -13.496 -10.362 21.868 1.00 80.19 177 SER A C 1
ATOM 1302 O O . SER A 1 177 ? -13.809 -11.456 21.393 1.00 80.19 177 SER A O 1
ATOM 1304 N N . GLU A 1 178 ? -12.669 -10.249 22.906 1.00 74.62 178 GLU A N 1
ATOM 1305 C CA . GLU A 1 178 ? -11.975 -11.381 23.546 1.00 74.62 178 GLU A CA 1
ATOM 1306 C C . GLU A 1 178 ? -12.933 -12.482 24.017 1.00 74.62 178 GLU A C 1
ATOM 1308 O O . GLU A 1 178 ? -12.615 -13.668 23.976 1.00 74.62 178 GLU A O 1
ATOM 1313 N N . SER A 1 179 ? -14.155 -12.100 24.397 1.00 71.25 179 SER A N 1
ATOM 1314 C CA . SER A 1 179 ? -15.218 -13.029 24.789 1.00 71.25 179 SER A CA 1
ATOM 1315 C C . SER A 1 179 ? -15.619 -14.010 23.680 1.00 71.25 179 SER A C 1
ATOM 1317 O O . SER A 1 179 ? -16.100 -15.099 23.983 1.00 71.25 179 SER A O 1
ATOM 1319 N N . GLN A 1 180 ? -15.430 -13.644 22.406 1.00 73.38 180 GLN A N 1
ATOM 1320 C CA . GLN A 1 180 ? -15.799 -14.459 21.244 1.00 73.38 180 GLN A CA 1
ATOM 1321 C C . GLN A 1 180 ? -14.609 -15.192 20.615 1.00 73.38 180 GLN A C 1
ATOM 1323 O O . GLN A 1 180 ? -14.809 -16.188 19.919 1.00 73.38 180 GLN A O 1
ATOM 1328 N N . ARG A 1 181 ? -13.372 -14.740 20.846 1.00 64.06 181 ARG A N 1
ATOM 1329 C CA . ARG A 1 181 ? -12.165 -15.407 20.348 1.00 64.06 181 ARG A CA 1
ATOM 1330 C C . ARG A 1 181 ? -11.081 -15.445 21.417 1.00 64.06 181 ARG A C 1
ATOM 1332 O O . ARG A 1 181 ? -10.557 -14.412 21.814 1.00 64.06 181 ARG A O 1
ATOM 1339 N N . ARG A 1 182 ? -10.669 -16.662 21.785 1.00 56.62 182 ARG A N 1
ATOM 1340 C CA . ARG A 1 182 ? -9.395 -16.907 22.471 1.00 56.62 182 ARG A CA 1
ATOM 1341 C C . ARG A 1 182 ? -8.262 -16.716 21.469 1.00 56.62 182 ARG A C 1
ATOM 1343 O O . ARG A 1 182 ? -7.937 -17.651 20.742 1.00 56.62 182 ARG A O 1
ATOM 1350 N N . GLY A 1 183 ? -7.679 -15.526 21.409 1.00 71.88 183 GLY A N 1
ATOM 1351 C CA . GLY A 1 183 ? -6.386 -15.377 20.757 1.00 71.88 183 GLY A CA 1
ATOM 1352 C C . GLY A 1 183 ? -6.000 -13.950 20.416 1.00 71.88 183 GLY A C 1
ATOM 1353 O O . GLY A 1 183 ? -6.677 -13.276 19.637 1.00 71.88 183 GLY A O 1
ATOM 1354 N N . GLU A 1 184 ? -4.808 -13.584 20.871 1.00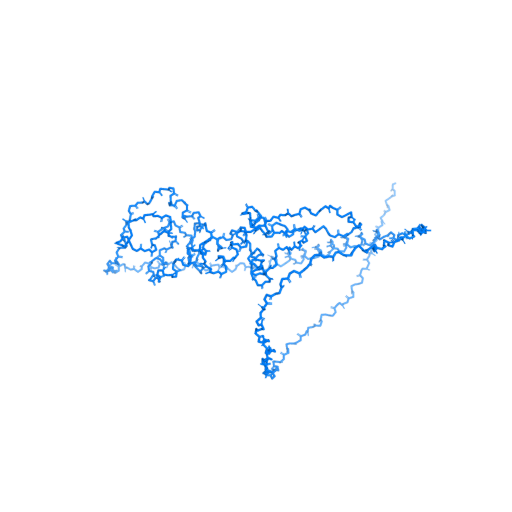 87.12 184 GLU A N 1
ATOM 1355 C CA . GLU A 1 184 ? -3.980 -12.485 20.364 1.00 87.12 184 GLU A CA 1
ATOM 1356 C C . GLU A 1 184 ? -3.377 -12.835 18.991 1.00 87.12 184 GLU A C 1
ATOM 1358 O O . GLU A 1 184 ? -2.234 -12.510 18.676 1.00 87.12 184 GLU A O 1
ATOM 1363 N N . SER A 1 185 ? -4.122 -13.569 18.160 1.00 89.56 185 SER A N 1
ATOM 1364 C CA . SER A 1 185 ? -3.677 -13.919 16.816 1.00 89.56 185 SER A CA 1
ATOM 1365 C C . SER A 1 185 ? -3.417 -12.635 16.046 1.00 89.56 185 SER A C 1
ATOM 1367 O O . SER A 1 185 ? -4.264 -11.736 16.085 1.00 89.56 185 SER A O 1
ATOM 1369 N N . PHE A 1 186 ? -2.310 -12.588 15.301 1.00 90.62 186 PHE A N 1
ATOM 1370 C CA . PHE A 1 186 ? -1.959 -11.460 14.444 1.00 90.62 186 PHE A CA 1
ATOM 1371 C C . PHE A 1 186 ? -3.183 -10.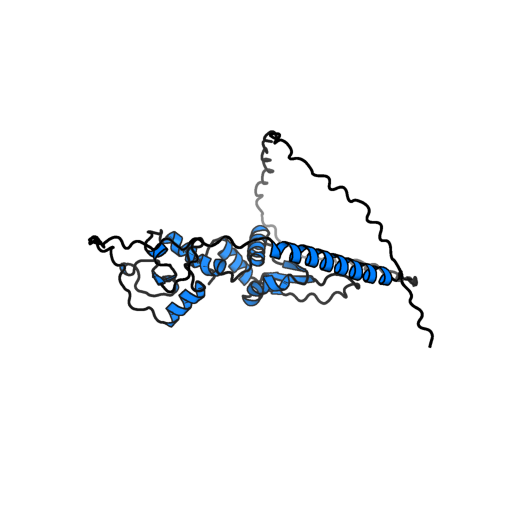954 13.681 1.00 90.62 186 PHE A C 1
ATOM 1373 O O . PHE A 1 186 ? -3.486 -9.779 13.790 1.00 90.62 186 PHE A O 1
ATOM 1380 N N . GLU A 1 187 ? -3.956 -11.841 13.042 1.00 89.19 187 GLU A N 1
ATOM 1381 C CA . GLU A 1 187 ? -5.192 -11.575 12.285 1.00 89.19 187 GLU A CA 1
ATOM 1382 C C . GLU A 1 187 ? -6.284 -10.812 13.054 1.00 89.19 187 GLU A C 1
ATOM 1384 O O . GLU A 1 187 ? -6.961 -9.972 12.464 1.00 89.19 187 GLU A O 1
ATOM 1389 N N . ASN A 1 188 ? -6.427 -11.029 14.363 1.00 92.44 188 ASN A N 1
ATOM 1390 C CA . ASN A 1 188 ? -7.449 -10.384 15.197 1.00 92.44 188 ASN A CA 1
ATOM 1391 C C . ASN A 1 188 ? -7.001 -9.040 15.795 1.00 92.44 188 ASN A C 1
ATOM 1393 O O . ASN A 1 188 ? -7.784 -8.409 16.498 1.00 92.44 188 ASN A O 1
ATOM 1397 N N . LEU A 1 189 ? -5.771 -8.597 15.532 1.00 93.38 189 LEU A N 1
ATOM 1398 C CA . LEU A 1 189 ? -5.202 -7.365 16.080 1.00 93.38 189 LEU A CA 1
ATOM 1399 C C . LEU A 1 189 ? -5.103 -6.266 15.015 1.00 93.38 189 LE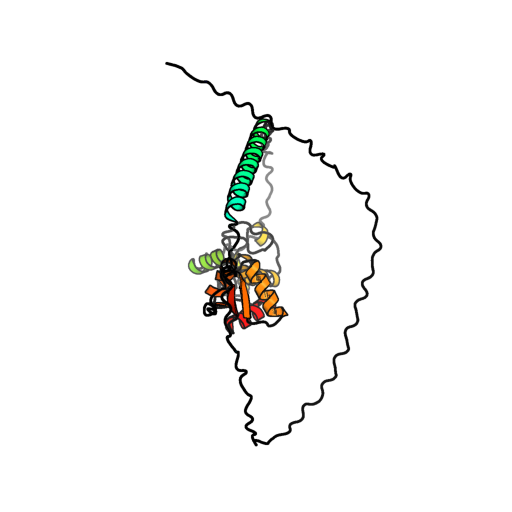U A C 1
ATOM 1401 O O . LEU A 1 189 ? -4.780 -6.540 13.865 1.00 93.38 189 LEU A O 1
ATOM 1405 N N . ILE A 1 190 ? -5.358 -5.013 15.375 1.00 95.00 190 ILE A N 1
ATOM 1406 C CA . ILE A 1 190 ? -5.219 -3.856 14.480 1.00 95.00 190 ILE A CA 1
ATOM 1407 C C . ILE A 1 190 ? -4.720 -2.643 15.268 1.00 95.00 190 ILE A C 1
ATOM 1409 O O . ILE A 1 190 ? -5.017 -2.507 16.452 1.00 95.00 190 ILE A O 1
ATOM 1413 N N . THR A 1 191 ? -3.979 -1.735 14.640 1.00 95.75 191 THR A N 1
ATOM 1414 C CA . THR A 1 191 ? -3.570 -0.484 15.290 1.00 95.75 191 THR A CA 1
ATOM 1415 C C . THR A 1 191 ? -4.663 0.577 15.183 1.00 95.75 191 THR A C 1
ATOM 1417 O O . THR A 1 191 ? -5.096 0.956 14.092 1.00 95.75 191 THR A O 1
ATOM 1420 N N . LEU A 1 192 ? -5.094 1.127 16.313 1.00 96.62 192 LEU A N 1
ATOM 1421 C CA . LEU A 1 192 ? -6.005 2.274 16.356 1.00 96.62 192 LEU A CA 1
ATOM 1422 C C . LEU A 1 192 ? -5.412 3.343 17.272 1.00 96.62 192 LEU A C 1
ATOM 1424 O O . LEU A 1 192 ? -4.624 3.045 18.162 1.00 96.62 192 LEU A O 1
ATOM 1428 N N . CYS A 1 193 ? -5.713 4.613 17.007 1.00 96.44 193 CYS A N 1
ATOM 1429 C CA . CYS A 1 193 ? -5.427 5.676 17.972 1.00 96.44 193 CYS A CA 1
ATOM 1430 C C . CYS A 1 193 ? -6.575 5.769 18.993 1.00 96.44 193 CYS A C 1
ATOM 1432 O O . CYS A 1 193 ? -7.694 5.376 18.639 1.00 96.44 193 CYS A O 1
ATOM 1434 N N . PRO A 1 194 ? -6.355 6.374 20.174 1.00 95.25 194 PRO A N 1
ATOM 1435 C CA . PRO A 1 194 ? -7.374 6.476 21.222 1.00 95.25 194 PRO A CA 1
ATOM 1436 C C . PRO A 1 194 ? -8.717 7.011 20.702 1.00 95.25 194 PRO A C 1
ATOM 1438 O O . PRO A 1 194 ? -9.757 6.380 20.865 1.00 95.25 194 PRO A O 1
ATOM 1441 N N . ASP A 1 195 ? -8.688 8.105 19.928 1.00 96.19 195 ASP A N 1
ATOM 1442 C CA . ASP A 1 195 ? -9.908 8.732 19.390 1.00 96.19 195 ASP A CA 1
ATOM 1443 C C . ASP A 1 195 ? -10.708 7.833 18.432 1.00 96.19 195 ASP A C 1
ATOM 1445 O O . ASP A 1 195 ? -11.885 8.074 18.169 1.00 96.19 195 ASP A O 1
ATOM 1449 N N . CYS A 1 196 ? -10.043 6.870 17.792 1.00 96.38 196 CYS A N 1
ATOM 1450 C CA . CYS A 1 196 ? -10.669 5.941 16.855 1.00 96.38 196 CYS A CA 1
ATOM 1451 C C . CYS A 1 196 ? -11.135 4.666 17.552 1.00 96.38 196 CYS A C 1
ATOM 1453 O O . CYS A 1 196 ? -12.091 4.060 17.086 1.00 96.38 196 CYS A O 1
ATOM 1455 N N . GLN A 1 197 ? -10.487 4.286 18.652 1.00 94.56 197 GLN A N 1
ATOM 1456 C CA . GLN A 1 197 ? -10.882 3.154 19.481 1.00 94.56 197 GLN A CA 1
ATOM 1457 C C . GLN A 1 197 ? -12.146 3.453 20.298 1.00 94.56 197 GLN A C 1
ATOM 1459 O O . GLN A 1 197 ? -12.977 2.572 20.480 1.00 94.56 197 GLN A O 1
ATOM 1464 N N . GLU A 1 198 ? -12.330 4.701 20.735 1.00 93.75 198 GLU A N 1
ATOM 1465 C CA . GLU A 1 198 ? -13.560 5.142 21.409 1.00 93.75 198 GLU A CA 1
ATOM 1466 C C . GLU A 1 198 ? -14.789 5.147 20.487 1.00 93.75 198 GLU A C 1
ATOM 1468 O O . GLU A 1 198 ? -15.926 5.142 20.959 1.00 93.75 198 GLU A O 1
ATOM 1473 N N . LYS A 1 199 ? -14.580 5.176 19.166 1.00 93.75 199 LYS A N 1
ATOM 1474 C CA . LYS A 1 199 ? -15.675 5.140 18.198 1.00 93.75 199 LYS A CA 1
ATOM 1475 C C . LYS A 1 199 ? -16.145 3.708 18.012 1.00 93.75 199 LYS A C 1
ATOM 1477 O O . LYS A 1 199 ? -15.353 2.807 17.759 1.00 93.75 199 LYS A O 1
ATOM 1482 N N . GLU A 1 200 ? -17.458 3.527 18.043 1.00 89.00 200 GLU A N 1
ATOM 1483 C CA . GLU A 1 200 ? -18.082 2.259 17.690 1.00 89.00 200 GLU A CA 1
ATOM 1484 C C . GLU A 1 200 ? -17.985 2.065 16.169 1.00 89.00 200 GLU A C 1
ATOM 1486 O O . GLU A 1 200 ? -18.772 2.602 15.388 1.00 89.00 200 GLU A O 1
ATOM 1491 N N . ILE A 1 201 ? -16.931 1.372 15.735 1.00 93.62 201 ILE A N 1
ATOM 1492 C CA . ILE A 1 201 ? -16.695 1.043 14.331 1.00 93.62 201 ILE A CA 1
ATOM 1493 C C . ILE A 1 201 ? -17.154 -0.388 14.109 1.00 93.62 201 ILE A C 1
ATOM 1495 O O . ILE A 1 201 ? -16.755 -1.305 14.824 1.00 93.62 201 ILE A O 1
ATOM 1499 N N . ASP A 1 202 ? -17.967 -0.574 13.076 1.00 93.44 202 ASP A N 1
ATOM 1500 C CA . ASP A 1 202 ? -18.431 -1.889 12.670 1.00 93.44 202 ASP A CA 1
ATOM 1501 C C . ASP A 1 202 ? -17.238 -2.856 12.436 1.00 93.44 202 ASP A C 1
ATOM 1503 O O . ASP A 1 202 ? -16.323 -2.544 11.659 1.00 93.44 202 ASP A O 1
ATOM 1507 N N . PRO A 1 203 ? -17.228 -4.048 13.066 1.00 89.94 203 PRO A N 1
ATOM 1508 C CA . PRO A 1 203 ? -16.129 -5.004 12.944 1.00 89.94 203 PRO A CA 1
ATOM 1509 C C . PRO A 1 203 ? -15.830 -5.427 11.503 1.00 89.94 203 PRO A C 1
ATOM 1511 O O . PRO A 1 203 ? -14.679 -5.724 11.173 1.00 89.94 203 PRO A O 1
ATOM 1514 N N . ARG A 1 204 ? -16.836 -5.458 10.615 1.00 87.88 204 ARG A N 1
ATOM 1515 C CA . ARG A 1 204 ? -16.621 -5.781 9.195 1.00 87.88 204 ARG A CA 1
ATOM 1516 C C . ARG A 1 204 ? -15.783 -4.697 8.513 1.00 87.88 204 ARG A C 1
ATOM 1518 O O . ARG A 1 204 ? -14.867 -5.030 7.762 1.00 87.88 204 ARG A O 1
ATOM 1525 N N . SER A 1 205 ? -16.032 -3.431 8.832 1.00 92.00 205 SER A N 1
ATOM 1526 C CA . SER A 1 205 ? -15.227 -2.294 8.372 1.00 92.00 205 SER A CA 1
ATOM 1527 C C . SER A 1 205 ? -13.791 -2.357 8.896 1.00 92.00 205 SER A C 1
ATOM 1529 O O . SER A 1 205 ? -12.854 -2.165 8.125 1.00 92.00 205 SER A O 1
ATOM 1531 N N . ILE A 1 206 ? -13.591 -2.712 10.171 1.00 92.25 206 ILE A N 1
ATOM 1532 C CA . ILE A 1 206 ? -12.244 -2.887 10.745 1.00 92.25 206 ILE A CA 1
ATOM 1533 C C . ILE A 1 206 ? -11.469 -3.996 10.017 1.00 92.25 206 ILE A C 1
ATOM 1535 O O . ILE A 1 206 ? -10.305 -3.800 9.668 1.00 92.25 206 ILE A O 1
ATOM 1539 N N . ARG A 1 207 ? -12.108 -5.140 9.723 1.00 89.75 207 ARG A N 1
ATOM 1540 C CA . ARG A 1 207 ? -11.487 -6.221 8.928 1.00 89.75 207 ARG A CA 1
ATOM 1541 C C . ARG A 1 207 ? -11.070 -5.737 7.543 1.00 89.75 207 ARG A C 1
ATOM 1543 O O . ARG A 1 207 ? -9.985 -6.079 7.089 1.00 89.75 207 ARG A O 1
ATOM 1550 N N . MET A 1 208 ? -11.911 -4.937 6.889 1.00 87.62 208 MET A N 1
ATOM 1551 C CA . MET A 1 208 ? -11.585 -4.336 5.596 1.00 87.62 208 MET A CA 1
ATOM 1552 C C . MET A 1 208 ? -10.389 -3.381 5.709 1.00 87.62 208 MET A C 1
ATOM 1554 O O . MET A 1 208 ? -9.476 -3.460 4.894 1.00 87.62 208 MET A O 1
ATOM 1558 N N . TYR A 1 209 ? -10.349 -2.518 6.731 1.00 92.69 209 TYR A N 1
ATOM 1559 C CA . TYR A 1 209 ? -9.205 -1.628 6.952 1.00 92.69 209 TYR A CA 1
ATOM 1560 C C . TYR A 1 209 ? -7.919 -2.406 7.156 1.00 92.69 209 TYR A C 1
ATOM 1562 O O . TYR A 1 209 ? -6.923 -2.074 6.524 1.00 92.69 209 TYR A O 1
ATOM 1570 N N . LYS A 1 210 ? -7.960 -3.464 7.969 1.00 91.06 210 LYS A N 1
ATOM 1571 C CA . LYS A 1 210 ? -6.808 -4.327 8.183 1.00 91.06 210 LYS A CA 1
ATOM 1572 C C . LYS A 1 210 ? -6.308 -4.964 6.890 1.00 91.06 210 LYS A C 1
ATOM 1574 O O . LYS A 1 210 ? -5.135 -4.819 6.582 1.00 91.06 210 LYS A O 1
ATOM 1579 N N . ARG A 1 211 ? -7.191 -5.594 6.108 1.00 83.31 211 ARG A N 1
ATOM 1580 C CA . ARG A 1 211 ? -6.817 -6.164 4.799 1.00 83.31 211 ARG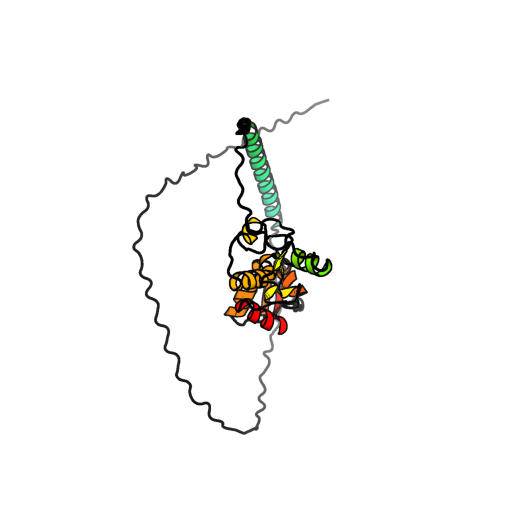 A CA 1
ATOM 1581 C C . ARG A 1 211 ? -6.170 -5.117 3.892 1.00 83.31 211 ARG A C 1
ATOM 1583 O O . ARG A 1 211 ? -5.208 -5.401 3.190 1.00 83.31 211 ARG A O 1
ATOM 1590 N N . ASN A 1 212 ? -6.653 -3.879 3.972 1.00 84.62 212 ASN A N 1
ATOM 1591 C CA . ASN A 1 212 ? -6.125 -2.770 3.195 1.00 84.62 212 ASN A CA 1
ATOM 1592 C C . ASN A 1 212 ? -4.842 -2.155 3.772 1.00 84.62 212 ASN A C 1
ATOM 1594 O O . ASN A 1 212 ? -4.227 -1.362 3.067 1.00 84.62 212 ASN A O 1
ATOM 1598 N N . LEU A 1 213 ? -4.397 -2.467 4.996 1.00 86.25 213 LEU A N 1
ATOM 1599 C CA . LEU A 1 213 ? -3.202 -1.841 5.584 1.00 86.25 213 LEU A CA 1
ATOM 1600 C C . LEU A 1 213 ? -1.946 -2.123 4.764 1.00 86.25 213 LEU A C 1
ATOM 1602 O O . LEU A 1 213 ? -1.174 -1.198 4.513 1.00 86.25 213 LEU A O 1
ATOM 1606 N N . GLY A 1 214 ? -1.786 -3.353 4.271 1.00 69.75 214 GLY A N 1
ATOM 1607 C CA . GLY A 1 214 ? -0.676 -3.708 3.384 1.00 69.75 214 GLY A CA 1
ATOM 1608 C C . GLY A 1 214 ? -0.651 -2.867 2.102 1.00 69.75 214 GLY A C 1
ATOM 1609 O O . GLY A 1 214 ? 0.415 -2.474 1.638 1.00 69.75 214 GLY A O 1
ATOM 1610 N N . ILE A 1 215 ? -1.826 -2.512 1.577 1.00 72.44 215 ILE A N 1
ATOM 1611 C CA . ILE A 1 215 ? -1.986 -1.678 0.377 1.00 72.44 215 ILE A CA 1
ATOM 1612 C C . ILE A 1 215 ? -1.785 -0.190 0.715 1.00 72.44 215 ILE A C 1
ATOM 1614 O O . ILE A 1 215 ? -1.133 0.553 -0.018 1.00 72.44 215 ILE A O 1
ATOM 1618 N N . LEU A 1 216 ? -2.353 0.263 1.834 1.00 67.81 216 LEU A N 1
ATOM 1619 C CA . LEU A 1 216 ? -2.452 1.669 2.224 1.00 67.81 216 LEU A CA 1
ATOM 1620 C C . LEU A 1 216 ? -1.180 2.229 2.853 1.00 67.81 216 LEU A C 1
ATOM 1622 O O . LEU A 1 216 ? -0.985 3.448 2.794 1.00 67.81 216 LEU A O 1
ATOM 1626 N N . ASN A 1 217 ? -0.324 1.379 3.419 1.00 72.88 217 ASN A N 1
ATOM 1627 C CA . ASN A 1 217 ? 0.972 1.783 3.969 1.00 72.88 217 ASN A CA 1
ATOM 1628 C C . ASN A 1 217 ? 2.059 1.926 2.909 1.00 72.88 217 ASN A C 1
ATOM 1630 O O . ASN A 1 217 ? 3.245 1.890 3.221 1.00 72.88 217 ASN A O 1
ATOM 1634 N N . SER A 1 218 ? 1.643 2.153 1.662 1.00 70.38 218 SER A N 1
ATOM 1635 C CA . SER A 1 218 ? 2.530 2.479 0.554 1.00 70.38 218 SER A CA 1
ATOM 1636 C C . SER A 1 218 ? 3.534 1.373 0.235 1.00 70.38 218 SER A C 1
ATOM 1638 O O . SER A 1 218 ? 4.584 1.676 -0.322 1.00 70.38 218 SER A O 1
ATOM 1640 N N . ARG A 1 219 ? 3.224 0.104 0.560 1.00 83.12 219 ARG A N 1
ATOM 1641 C CA . ARG A 1 219 ? 4.030 -1.033 0.085 1.00 83.12 219 ARG A CA 1
ATOM 1642 C C . ARG A 1 219 ? 4.072 -1.044 -1.436 1.00 83.12 219 ARG A C 1
ATOM 1644 O O . ARG A 1 219 ? 5.126 -1.273 -1.998 1.00 83.12 219 ARG A O 1
ATOM 1651 N N . TYR A 1 220 ? 2.934 -0.751 -2.062 1.00 89.31 220 TYR A N 1
ATOM 1652 C CA . TYR A 1 220 ? 2.854 -0.521 -3.494 1.00 89.31 220 TYR A CA 1
ATOM 1653 C C . TYR A 1 220 ? 2.686 0.965 -3.782 1.00 89.31 220 TYR A C 1
ATOM 1655 O O . TYR A 1 220 ? 1.857 1.656 -3.166 1.00 89.31 220 TYR A O 1
ATOM 1663 N N . SER A 1 221 ? 3.460 1.455 -4.740 1.00 89.44 221 SER A N 1
ATOM 1664 C CA . SER A 1 221 ? 3.339 2.800 -5.278 1.00 89.44 221 SER A CA 1
ATOM 1665 C C . SER A 1 221 ? 1.962 3.011 -5.921 1.00 89.44 221 SER A C 1
ATOM 1667 O O . SER A 1 221 ? 1.235 2.066 -6.238 1.00 89.44 221 SER A O 1
ATOM 1669 N N . ASP A 1 222 ? 1.571 4.269 -6.128 1.00 89.19 222 ASP A N 1
ATOM 1670 C CA . ASP A 1 222 ? 0.328 4.569 -6.853 1.00 89.19 222 ASP A CA 1
ATOM 1671 C C . ASP A 1 222 ? 0.389 4.074 -8.310 1.00 89.19 222 ASP A C 1
ATOM 1673 O O . ASP A 1 222 ? -0.643 3.766 -8.903 1.00 89.19 222 ASP A O 1
ATOM 1677 N N . PHE A 1 223 ? 1.596 3.972 -8.880 1.00 93.69 223 PHE A N 1
ATOM 1678 C CA . PHE A 1 223 ? 1.811 3.431 -10.218 1.00 93.69 223 PHE A CA 1
ATOM 1679 C C . PHE A 1 223 ? 1.530 1.925 -10.270 1.00 93.69 223 PHE A C 1
ATOM 1681 O O . PHE A 1 223 ? 0.768 1.486 -11.126 1.00 93.69 223 PHE A O 1
ATOM 1688 N N . GLU A 1 224 ? 2.065 1.151 -9.322 1.00 94.00 224 GLU A N 1
ATOM 1689 C CA . GLU A 1 224 ? 1.803 -0.293 -9.213 1.00 94.00 224 GLU A CA 1
ATOM 1690 C C . GLU A 1 224 ? 0.318 -0.590 -9.026 1.00 94.00 224 GLU A C 1
ATOM 1692 O O . GLU A 1 224 ? -0.217 -1.475 -9.683 1.00 94.00 224 GLU A O 1
ATOM 1697 N N . ARG A 1 225 ? -0.380 0.192 -8.197 1.00 92.62 225 ARG A N 1
ATOM 1698 C CA . ARG A 1 225 ? -1.825 0.008 -7.987 1.00 92.62 225 ARG A CA 1
ATOM 1699 C C . ARG A 1 225 ? -2.622 0.199 -9.275 1.00 92.62 225 ARG A C 1
ATOM 1701 O O . ARG A 1 225 ? -3.417 -0.661 -9.627 1.00 92.62 225 ARG A O 1
ATOM 1708 N N . ARG A 1 226 ? -2.340 1.268 -10.027 1.00 94.31 226 ARG A N 1
ATOM 1709 C CA . ARG A 1 226 ? -2.973 1.496 -11.339 1.00 94.31 226 ARG A CA 1
ATOM 1710 C C . ARG A 1 226 ? -2.626 0.404 -12.344 1.00 94.31 226 ARG A C 1
ATOM 1712 O O . ARG A 1 226 ? -3.453 0.052 -13.177 1.00 94.31 226 ARG A O 1
ATOM 1719 N N . LEU A 1 227 ? -1.406 -0.121 -12.284 1.00 95.62 227 LEU A N 1
ATOM 1720 C CA . LEU A 1 227 ? -1.005 -1.251 -13.108 1.00 95.62 227 LEU A CA 1
ATOM 1721 C C . LEU A 1 227 ? -1.808 -2.512 -12.748 1.00 95.62 227 LEU A C 1
ATOM 1723 O O . LEU A 1 227 ? -2.253 -3.206 -13.655 1.00 95.62 227 LEU A O 1
ATOM 1727 N N . PHE A 1 228 ? -2.043 -2.792 -11.464 1.00 95.31 228 PHE A N 1
ATOM 1728 C CA . PHE A 1 228 ? -2.884 -3.915 -11.034 1.00 95.31 228 PHE A CA 1
ATOM 1729 C C . PHE A 1 228 ? -4.332 -3.760 -11.502 1.00 95.31 228 PHE A C 1
ATOM 1731 O O . PHE A 1 228 ? -4.890 -4.718 -12.037 1.00 95.31 228 PHE A O 1
ATOM 1738 N N . ASP A 1 229 ? -4.898 -2.555 -11.393 1.00 94.69 229 ASP A N 1
ATOM 1739 C CA . ASP A 1 229 ? -6.228 -2.244 -11.931 1.00 94.69 229 ASP A CA 1
ATOM 1740 C C . ASP A 1 229 ? -6.282 -2.535 -13.443 1.00 94.69 229 ASP A C 1
ATOM 1742 O O . ASP A 1 229 ? -7.183 -3.221 -13.927 1.00 94.69 229 ASP A O 1
ATOM 1746 N N . GLN A 1 230 ? -5.259 -2.098 -14.187 1.00 96.69 230 GLN A N 1
ATOM 1747 C CA . GLN A 1 230 ? -5.151 -2.330 -15.627 1.00 96.69 230 GLN A CA 1
ATOM 1748 C C . GLN A 1 230 ? -5.019 -3.821 -15.981 1.00 96.69 230 GLN A C 1
ATOM 1750 O O . GLN A 1 230 ? -5.598 -4.273 -16.974 1.00 96.69 230 GLN A O 1
ATOM 1755 N N . ILE A 1 231 ? -4.253 -4.593 -15.201 1.00 97.12 231 ILE A N 1
ATOM 1756 C CA . ILE A 1 231 ? -4.107 -6.048 -15.377 1.00 97.12 231 ILE A CA 1
ATOM 1757 C C . ILE A 1 231 ? -5.457 -6.730 -15.152 1.00 97.12 231 ILE A C 1
ATOM 1759 O O . ILE A 1 231 ? -5.854 -7.564 -15.963 1.00 97.12 231 ILE A O 1
ATOM 1763 N N . ALA A 1 232 ? -6.185 -6.346 -14.102 1.00 95.81 232 ALA A N 1
ATOM 1764 C CA . ALA A 1 232 ? -7.499 -6.899 -13.801 1.00 95.81 232 ALA A CA 1
ATOM 1765 C C . ALA A 1 232 ? -8.538 -6.586 -14.885 1.00 95.81 232 ALA A C 1
ATOM 1767 O O . ALA A 1 232 ? -9.327 -7.455 -15.248 1.00 95.81 232 ALA A O 1
ATOM 1768 N N . GLU A 1 233 ? -8.536 -5.360 -15.412 1.00 96.75 233 GLU A N 1
ATOM 1769 C CA . GLU A 1 233 ? -9.499 -4.926 -16.425 1.00 96.75 233 GLU A CA 1
ATOM 1770 C C . GLU A 1 233 ? -9.221 -5.550 -17.797 1.00 96.75 233 GLU A C 1
ATOM 1772 O O . GLU A 1 233 ? -10.140 -5.979 -18.492 1.00 96.75 233 GLU A O 1
ATOM 1777 N N . THR A 1 234 ? -7.950 -5.609 -18.204 1.00 97.50 234 THR A N 1
ATOM 1778 C CA . THR A 1 234 ? -7.585 -6.036 -19.565 1.00 97.50 234 THR A CA 1
ATOM 1779 C C . THR A 1 234 ? -7.172 -7.497 -19.681 1.00 97.50 234 THR A C 1
ATOM 1781 O O . THR A 1 234 ? -7.077 -8.005 -20.798 1.00 97.50 234 THR A O 1
ATOM 1784 N N . GLY A 1 235 ? -6.856 -8.159 -18.566 1.00 96.75 235 GLY A N 1
ATOM 1785 C CA . GLY A 1 235 ? -6.270 -9.501 -18.554 1.00 96.75 235 GLY A CA 1
ATOM 1786 C C . GLY A 1 235 ? -4.877 -9.577 -19.191 1.00 96.75 235 GLY A C 1
ATOM 1787 O O . GLY A 1 235 ? -4.391 -10.669 -19.479 1.00 96.75 235 GLY A O 1
ATOM 1788 N N . ARG A 1 236 ? -4.223 -8.438 -19.464 1.00 97.31 236 ARG A N 1
ATOM 1789 C CA . ARG A 1 236 ? -2.892 -8.419 -20.082 1.00 97.31 236 ARG A CA 1
ATOM 1790 C C . ARG A 1 236 ? -1.837 -8.835 -19.067 1.00 97.31 236 ARG A C 1
ATOM 1792 O O . ARG A 1 236 ? -1.685 -8.208 -18.025 1.00 97.31 236 ARG A O 1
ATOM 1799 N N . THR A 1 237 ? -1.055 -9.844 -19.429 1.00 97.06 237 THR A N 1
ATOM 1800 C CA . THR A 1 237 ? 0.016 -10.391 -18.587 1.00 97.06 237 THR A CA 1
ATOM 1801 C C . THR A 1 237 ? 1.396 -9.854 -18.939 1.00 97.06 237 THR A C 1
ATOM 1803 O O . THR A 1 237 ? 2.348 -10.169 -18.244 1.00 97.06 237 THR A O 1
ATOM 1806 N N . SER A 1 238 ? 1.546 -9.041 -19.988 1.00 96.00 238 SER A N 1
ATOM 1807 C CA . SER A 1 238 ? 2.842 -8.466 -20.358 1.00 96.00 238 SER A CA 1
ATOM 1808 C C . SER A 1 238 ? 2.727 -6.997 -20.722 1.00 96.00 238 SER A C 1
ATOM 1810 O O . SER A 1 238 ? 1.795 -6.605 -21.430 1.00 96.00 238 SER A O 1
ATOM 1812 N N . PHE A 1 239 ? 3.697 -6.199 -20.292 1.00 95.00 239 PHE A N 1
ATOM 1813 C CA . PHE A 1 239 ? 3.749 -4.769 -20.571 1.00 95.00 239 PHE A CA 1
ATOM 1814 C C . PHE A 1 239 ? 5.190 -4.295 -20.733 1.00 95.00 239 PHE A C 1
ATOM 1816 O O . PHE A 1 239 ? 6.139 -4.908 -20.242 1.00 95.00 239 PHE A O 1
ATOM 1823 N N . VAL A 1 240 ? 5.335 -3.201 -21.473 1.00 93.62 240 VAL A N 1
ATOM 1824 C CA . VAL A 1 240 ? 6.619 -2.573 -21.770 1.00 93.62 240 VAL A CA 1
ATOM 1825 C C . VAL A 1 240 ? 6.669 -1.230 -21.062 1.00 93.62 240 VAL A C 1
ATOM 1827 O O . VAL A 1 240 ? 5.724 -0.445 -21.126 1.00 93.62 240 VAL A O 1
ATOM 1830 N N . VAL A 1 241 ? 7.769 -0.990 -20.365 1.00 92.94 241 VAL A N 1
ATOM 1831 C CA . VAL A 1 241 ? 7.983 0.158 -19.492 1.00 92.94 241 VAL A CA 1
ATOM 1832 C C . VAL A 1 241 ? 9.226 0.891 -19.982 1.00 92.94 241 VAL A C 1
ATOM 1834 O O . VAL A 1 241 ? 10.242 0.267 -20.285 1.00 92.94 241 VAL A O 1
ATOM 1837 N N . GLN A 1 242 ? 9.141 2.214 -20.113 1.00 90.69 242 GLN A N 1
ATOM 1838 C CA . GLN A 1 242 ? 10.298 3.034 -20.481 1.00 90.69 242 GLN A CA 1
ATOM 1839 C C . GLN A 1 242 ? 11.306 3.089 -19.331 1.00 90.69 242 GLN A C 1
ATOM 1841 O O . GLN A 1 242 ? 10.910 3.063 -18.164 1.00 90.69 242 GLN A O 1
ATOM 1846 N N . ALA A 1 243 ? 12.589 3.226 -19.661 1.00 87.88 243 ALA A N 1
ATOM 1847 C CA . ALA A 1 243 ? 13.630 3.450 -18.667 1.00 87.88 243 ALA A CA 1
ATOM 1848 C C . ALA A 1 243 ? 13.305 4.639 -17.738 1.00 87.88 243 ALA A C 1
ATOM 1850 O O . ALA A 1 243 ? 12.803 5.678 -18.172 1.00 87.88 243 ALA A O 1
ATOM 1851 N N . GLY A 1 244 ? 13.595 4.476 -16.450 1.00 88.62 244 GLY A N 1
ATOM 1852 C CA . GLY A 1 244 ? 13.222 5.366 -15.351 1.00 88.62 244 GLY A CA 1
ATOM 1853 C C . GLY A 1 244 ? 11.912 4.992 -14.644 1.00 88.62 244 GLY A C 1
ATOM 1854 O O . GLY A 1 244 ? 11.715 5.390 -13.494 1.00 88.62 244 GLY A O 1
ATOM 1855 N N . LEU A 1 245 ? 11.028 4.212 -15.278 1.00 92.25 245 LEU A N 1
ATOM 1856 C CA . LEU A 1 245 ? 9.764 3.752 -14.681 1.00 92.25 245 LEU A CA 1
ATOM 1857 C C . LEU A 1 245 ? 9.852 2.339 -14.075 1.00 92.25 245 LEU A C 1
ATOM 1859 O O . LEU A 1 245 ? 8.864 1.835 -13.544 1.00 92.25 245 LEU A O 1
ATOM 1863 N N . GLU A 1 246 ? 11.032 1.720 -14.081 1.00 92.62 246 GLU A N 1
ATOM 1864 C CA . GLU A 1 246 ? 11.319 0.472 -13.367 1.00 92.62 246 GLU A CA 1
ATOM 1865 C C . GLU A 1 246 ? 11.298 0.638 -11.841 1.00 92.62 246 GLU A C 1
ATOM 1867 O O . GLU A 1 246 ? 10.849 -0.260 -11.130 1.00 92.62 246 GLU A O 1
ATOM 1872 N N . ILE A 1 247 ? 11.734 1.793 -11.319 1.00 93.94 247 ILE A N 1
ATOM 1873 C CA . ILE A 1 247 ? 11.841 2.027 -9.869 1.00 93.94 247 ILE A CA 1
ATOM 1874 C C . ILE A 1 247 ? 10.467 1.932 -9.182 1.00 93.94 247 ILE A C 1
ATOM 1876 O O . ILE A 1 247 ? 10.366 1.233 -8.172 1.00 93.94 247 ILE A O 1
ATOM 1880 N N . PRO A 1 248 ? 9.392 2.560 -9.706 1.00 94.75 248 PRO A N 1
ATOM 1881 C CA . PRO A 1 248 ? 8.053 2.398 -9.151 1.00 94.75 248 PRO A CA 1
ATOM 1882 C C . PRO A 1 248 ? 7.522 0.964 -9.109 1.00 94.75 248 PRO A C 1
ATOM 1884 O O . PRO A 1 248 ? 6.578 0.755 -8.361 1.00 94.75 248 PRO A O 1
ATOM 1887 N N . LEU A 1 249 ? 8.075 0.025 -9.890 1.00 95.69 249 LEU A N 1
ATOM 1888 C CA . LEU A 1 249 ? 7.638 -1.379 -9.976 1.00 95.69 249 LEU A CA 1
ATOM 1889 C C . LEU A 1 249 ? 8.451 -2.335 -9.095 1.00 95.69 249 LEU A C 1
ATOM 1891 O O . LEU A 1 249 ? 8.214 -3.546 -9.099 1.00 95.69 249 LEU A O 1
ATOM 1895 N N . LEU A 1 250 ? 9.446 -1.820 -8.372 1.00 93.81 250 LEU A N 1
ATOM 1896 C CA . LEU A 1 250 ? 10.404 -2.653 -7.658 1.00 93.81 250 LEU A CA 1
ATOM 1897 C C . LEU A 1 250 ? 9.743 -3.493 -6.554 1.00 93.81 250 LEU A C 1
ATOM 1899 O O . LEU A 1 250 ? 10.205 -4.600 -6.285 1.00 93.81 250 LEU A O 1
ATOM 1903 N N . HIS A 1 251 ? 8.659 -3.016 -5.935 1.00 92.81 251 HIS A N 1
ATOM 1904 C CA . HIS A 1 251 ? 7.957 -3.780 -4.902 1.00 92.81 251 HIS A CA 1
ATOM 1905 C C . HIS A 1 251 ? 7.227 -4.978 -5.500 1.00 92.81 251 HIS A C 1
ATOM 1907 O O . HIS A 1 251 ? 7.409 -6.094 -5.025 1.00 92.81 251 HIS A O 1
ATOM 1913 N N . ALA A 1 252 ? 6.490 -4.780 -6.591 1.00 94.50 252 ALA A N 1
ATOM 1914 C CA . ALA A 1 252 ? 5.811 -5.854 -7.303 1.00 94.50 252 ALA A CA 1
ATOM 1915 C C . ALA A 1 252 ? 6.793 -6.895 -7.874 1.00 94.50 252 ALA A C 1
ATOM 1917 O O . ALA A 1 252 ? 6.485 -8.087 -7.896 1.00 94.50 252 ALA A O 1
ATOM 1918 N N . VAL A 1 253 ? 7.990 -6.471 -8.296 1.00 95.81 253 VAL A N 1
ATOM 1919 C CA . VAL A 1 253 ? 9.056 -7.393 -8.723 1.00 95.81 253 VAL A CA 1
ATOM 1920 C C . VAL A 1 253 ? 9.625 -8.179 -7.540 1.00 95.81 253 VAL A C 1
ATOM 1922 O O . VAL A 1 253 ? 9.724 -9.402 -7.608 1.00 95.81 253 VAL A O 1
ATOM 1925 N N . ASN A 1 254 ? 9.961 -7.504 -6.439 1.00 93.31 254 ASN A N 1
ATOM 1926 C CA . ASN A 1 254 ? 10.506 -8.152 -5.241 1.00 93.31 254 ASN A CA 1
ATOM 1927 C C . ASN A 1 254 ? 9.515 -9.130 -4.596 1.00 93.31 254 ASN A C 1
ATOM 1929 O O . ASN A 1 254 ? 9.927 -10.159 -4.066 1.00 93.31 254 ASN A O 1
ATOM 1933 N N . ASP A 1 255 ? 8.219 -8.825 -4.673 1.00 91.12 255 ASP A N 1
ATOM 1934 C CA . ASP A 1 255 ? 7.138 -9.671 -4.166 1.00 91.12 255 ASP A CA 1
ATOM 1935 C C . ASP A 1 255 ? 6.779 -10.819 -5.133 1.00 91.12 255 ASP A C 1
ATOM 1937 O O . ASP A 1 255 ? 5.888 -11.616 -4.850 1.00 91.12 255 ASP A O 1
ATOM 1941 N N . GLY A 1 256 ? 7.474 -10.933 -6.272 1.00 94.94 256 GLY A N 1
ATOM 1942 C CA . GLY A 1 256 ? 7.279 -12.012 -7.244 1.00 94.94 256 GLY A CA 1
ATOM 1943 C C . GLY A 1 256 ? 5.971 -11.922 -8.034 1.00 94.94 256 GLY A C 1
ATOM 1944 O O . GLY A 1 256 ? 5.591 -12.882 -8.702 1.00 94.94 256 GLY A O 1
ATOM 1945 N N . ILE A 1 257 ? 5.284 -10.778 -7.978 1.00 95.88 257 ILE A N 1
ATOM 1946 C CA . ILE A 1 257 ? 4.075 -10.502 -8.768 1.00 95.88 257 ILE A CA 1
ATOM 1947 C C . ILE A 1 257 ? 4.468 -10.286 -10.229 1.00 95.88 257 ILE A C 1
ATOM 1949 O O . ILE A 1 257 ? 3.806 -10.784 -11.142 1.00 95.88 257 ILE A O 1
ATOM 1953 N N . LEU A 1 258 ? 5.564 -9.553 -10.441 1.00 97.50 258 LEU A N 1
ATOM 1954 C CA . LEU A 1 258 ? 6.113 -9.242 -11.753 1.00 97.50 258 LEU A CA 1
ATOM 1955 C C . LEU A 1 258 ? 7.494 -9.862 -11.929 1.00 97.50 258 LEU A C 1
ATOM 1957 O O . LEU A 1 258 ? 8.326 -9.847 -11.026 1.00 97.50 258 LEU A O 1
ATOM 1961 N N . LYS A 1 259 ? 7.772 -10.332 -13.140 1.00 97.44 259 LYS A N 1
ATOM 1962 C CA . LYS A 1 259 ? 9.093 -10.772 -13.571 1.00 97.44 259 LYS A CA 1
ATOM 1963 C C . LYS A 1 259 ? 9.578 -9.863 -14.689 1.00 97.44 259 LYS A C 1
ATOM 1965 O O . LYS A 1 259 ? 8.901 -9.709 -15.704 1.00 97.44 259 LYS A O 1
ATOM 1970 N N . GLN A 1 260 ? 10.757 -9.273 -14.519 1.00 95.38 260 GLN A N 1
ATOM 1971 C CA . GLN A 1 260 ? 11.426 -8.586 -15.617 1.00 95.38 260 GLN A CA 1
ATOM 1972 C C . GLN A 1 260 ? 11.911 -9.639 -16.614 1.00 95.38 260 GLN A C 1
ATOM 1974 O O . GLN A 1 260 ? 12.687 -10.531 -16.267 1.00 95.38 260 GLN A O 1
ATOM 1979 N N . VAL A 1 261 ? 11.421 -9.557 -17.845 1.00 94.94 261 VAL A N 1
ATOM 1980 C CA . VAL A 1 261 ? 11.905 -10.378 -18.949 1.00 94.94 261 VAL A CA 1
ATOM 1981 C C . VAL A 1 261 ? 12.935 -9.537 -19.666 1.00 94.94 261 VAL A C 1
ATOM 1983 O O . VAL A 1 261 ? 12.604 -8.518 -20.273 1.00 94.94 261 VAL A O 1
ATOM 1986 N N . GLU A 1 262 ? 14.196 -9.933 -19.523 1.00 82.38 262 GLU A N 1
ATOM 1987 C CA . GLU A 1 262 ? 15.303 -9.275 -20.195 1.00 82.38 262 GLU A CA 1
ATOM 1988 C C . GLU A 1 262 ? 15.028 -9.322 -21.698 1.00 82.38 262 GLU A C 1
ATOM 1990 O O . GLU A 1 262 ? 15.038 -10.379 -22.333 1.00 82.38 262 GLU A O 1
ATOM 1995 N N . LEU A 1 263 ? 14.685 -8.164 -22.262 1.00 70.88 263 LEU A N 1
ATOM 1996 C CA . LEU A 1 263 ? 14.679 -8.022 -23.701 1.00 70.88 263 LEU A CA 1
ATOM 1997 C C . LEU A 1 263 ? 16.141 -8.146 -24.096 1.00 70.88 263 LEU A C 1
ATOM 1999 O O . LEU A 1 263 ? 16.949 -7.295 -23.723 1.00 70.88 263 LEU A O 1
ATOM 2003 N N . SER A 1 264 ? 16.470 -9.222 -24.816 1.00 55.75 264 SER A N 1
ATOM 2004 C CA . SER A 1 264 ? 17.738 -9.313 -25.536 1.00 55.75 264 SER A CA 1
ATOM 2005 C C . SER A 1 264 ? 17.950 -7.951 -26.186 1.00 55.75 264 SER A C 1
ATOM 2007 O O . SER A 1 264 ? 17.021 -7.518 -26.877 1.00 55.75 264 SER A O 1
ATOM 2009 N N . PRO A 1 265 ? 19.063 -7.243 -25.911 1.00 56.97 265 PRO A N 1
ATOM 2010 C CA . PRO A 1 265 ? 19.240 -5.876 -26.361 1.00 56.97 265 PRO A CA 1
ATOM 2011 C C . PRO A 1 265 ? 19.133 -5.896 -27.877 1.00 56.97 265 PRO A C 1
ATOM 2013 O O . PRO A 1 265 ? 20.067 -6.286 -28.576 1.00 56.97 265 PRO A O 1
ATOM 2016 N N . VAL A 1 266 ? 17.958 -5.535 -28.394 1.00 56.72 266 VAL A N 1
ATOM 2017 C CA . VAL A 1 266 ? 17.828 -5.171 -29.792 1.00 56.72 266 VAL A CA 1
ATOM 2018 C C . VAL A 1 266 ? 18.794 -4.006 -29.897 1.00 56.72 266 VAL A C 1
ATOM 2020 O O . VAL A 1 266 ? 18.667 -3.090 -29.079 1.00 56.72 266 VAL A O 1
ATOM 2023 N N . PRO A 1 267 ? 19.827 -4.079 -30.754 1.00 59.50 267 PRO A N 1
ATOM 2024 C CA . PRO A 1 267 ? 20.807 -3.016 -30.858 1.00 59.50 267 PRO A CA 1
ATOM 2025 C C . PRO A 1 267 ? 20.031 -1.746 -31.165 1.00 59.50 267 PRO A C 1
ATOM 2027 O O . PRO A 1 267 ? 19.547 -1.563 -32.281 1.00 59.50 267 PRO A O 1
ATOM 2030 N N . ALA A 1 268 ? 19.830 -0.937 -30.125 1.00 60.03 268 ALA A N 1
ATOM 2031 C CA . ALA A 1 268 ? 19.035 0.262 -30.214 1.00 60.03 268 ALA A CA 1
ATOM 2032 C C . ALA A 1 268 ? 19.722 1.100 -31.279 1.00 60.03 268 ALA A C 1
ATOM 2034 O O . ALA A 1 268 ? 20.910 1.430 -31.144 1.00 60.03 268 ALA A O 1
ATOM 2035 N N . GLN A 1 269 ? 19.009 1.394 -32.366 1.00 72.19 269 GLN A N 1
ATOM 2036 C CA . GLN A 1 269 ? 19.493 2.409 -33.280 1.00 72.19 269 GLN A CA 1
ATOM 2037 C C . GLN A 1 269 ? 19.758 3.651 -32.433 1.00 72.19 269 GLN A C 1
ATOM 2039 O O . GLN A 1 269 ? 18.972 4.009 -31.553 1.00 72.19 269 GLN A O 1
ATOM 2044 N N . ARG A 1 270 ? 20.953 4.213 -32.605 1.00 76.12 270 ARG A N 1
ATOM 2045 C CA . ARG A 1 270 ? 21.546 5.225 -31.732 1.00 76.12 270 ARG A CA 1
ATOM 2046 C C . ARG A 1 270 ? 20.545 6.359 -31.463 1.00 76.12 270 ARG A C 1
ATOM 2048 O O . ARG A 1 270 ? 20.393 7.241 -32.298 1.00 76.12 270 ARG A O 1
ATOM 2055 N N . GLY A 1 271 ? 19.888 6.337 -30.300 1.00 81.19 271 GLY A N 1
ATOM 2056 C CA . GLY A 1 271 ? 18.886 7.335 -29.907 1.00 81.19 271 GLY A CA 1
ATOM 2057 C C . GLY A 1 271 ? 17.533 6.784 -29.447 1.00 81.19 271 GLY A C 1
ATOM 2058 O O . GLY A 1 271 ? 16.747 7.556 -28.901 1.00 81.19 271 GLY A O 1
ATOM 2059 N N . GLU A 1 272 ? 17.247 5.489 -29.607 1.00 79.94 272 GLU A N 1
ATOM 2060 C CA . GLU A 1 272 ? 15.995 4.921 -29.094 1.00 79.94 272 GLU A CA 1
ATOM 2061 C C . GLU A 1 272 ? 16.020 4.740 -27.563 1.00 79.94 272 GLU A C 1
ATOM 2063 O O . GLU A 1 272 ? 17.030 4.300 -27.000 1.00 79.94 272 GLU A O 1
ATOM 2068 N N . PRO A 1 273 ? 14.925 5.086 -26.859 1.00 79.62 273 PRO A N 1
ATOM 2069 C CA . PRO A 1 273 ? 14.839 4.917 -25.416 1.00 79.62 273 PRO A CA 1
ATOM 2070 C C . PRO A 1 273 ? 14.853 3.431 -25.049 1.00 79.62 273 PRO A C 1
ATOM 2072 O O . PRO A 1 273 ? 14.117 2.632 -25.625 1.00 79.62 273 PRO A O 1
ATOM 2075 N N . ILE A 1 274 ? 15.661 3.072 -24.048 1.00 83.88 274 ILE A N 1
ATOM 2076 C CA . ILE A 1 274 ? 15.704 1.712 -23.502 1.00 83.88 274 ILE A CA 1
ATOM 2077 C C . ILE A 1 274 ? 14.322 1.374 -22.929 1.00 83.88 274 ILE A C 1
ATOM 2079 O O . ILE A 1 274 ? 13.741 2.149 -22.163 1.00 83.88 274 ILE A O 1
ATOM 2083 N N . GLN A 1 275 ? 13.799 0.215 -23.315 1.00 87.94 275 GLN A N 1
ATOM 2084 C CA . GLN A 1 275 ? 12.521 -0.307 -22.850 1.00 87.94 275 GLN A CA 1
ATOM 2085 C C . GLN A 1 275 ? 12.746 -1.623 -22.109 1.00 87.94 275 GLN A C 1
ATOM 2087 O O . GLN A 1 275 ? 13.538 -2.460 -22.538 1.00 87.94 275 GLN A O 1
ATOM 2092 N N . TYR A 1 276 ? 12.022 -1.815 -21.012 1.00 91.06 276 TYR A N 1
ATOM 2093 C CA . TYR A 1 276 ? 12.019 -3.046 -20.233 1.00 91.06 276 TYR A CA 1
ATOM 2094 C C . TYR A 1 276 ? 10.672 -3.739 -20.379 1.00 91.06 276 TYR A C 1
ATOM 2096 O O . TYR A 1 276 ? 9.623 -3.101 -20.282 1.00 91.06 276 TYR A O 1
ATOM 2104 N N . ARG A 1 277 ? 10.689 -5.055 -20.593 1.00 94.19 277 ARG A N 1
ATOM 2105 C CA . ARG A 1 277 ? 9.475 -5.867 -20.607 1.00 94.19 277 ARG A CA 1
ATOM 2106 C C . ARG A 1 277 ? 9.286 -6.529 -19.252 1.00 94.19 277 ARG A C 1
ATOM 2108 O O . ARG A 1 277 ? 10.219 -7.091 -18.685 1.00 94.19 277 ARG A O 1
ATOM 2115 N N . TYR A 1 278 ? 8.058 -6.488 -18.765 1.00 96.81 278 TYR A N 1
ATOM 2116 C CA . TYR A 1 278 ? 7.639 -7.180 -17.559 1.00 96.81 278 TYR A CA 1
ATOM 2117 C C . TYR A 1 278 ? 6.502 -8.132 -17.893 1.00 96.81 278 TYR A C 1
ATOM 2119 O O . TYR A 1 278 ? 5.655 -7.836 -18.743 1.00 96.81 278 TYR A O 1
ATOM 2127 N N . GLU A 1 279 ? 6.496 -9.269 -17.211 1.00 97.62 279 GLU A N 1
ATOM 2128 C CA . GLU A 1 279 ? 5.438 -10.266 -17.273 1.00 97.62 279 GLU A CA 1
ATOM 2129 C C . GLU A 1 279 ? 4.862 -10.503 -15.877 1.00 97.62 279 GLU A C 1
ATOM 2131 O O . GLU A 1 279 ? 5.594 -10.563 -14.888 1.00 97.62 279 GLU A O 1
ATOM 2136 N N . VAL A 1 280 ? 3.540 -10.610 -15.794 1.00 98.12 280 VAL A N 1
ATOM 2137 C CA . VAL A 1 280 ? 2.817 -10.982 -14.580 1.00 98.12 280 VAL A CA 1
ATOM 2138 C C . VAL A 1 280 ? 2.949 -12.489 -14.413 1.00 98.12 280 VAL A C 1
ATOM 2140 O O . VAL A 1 280 ? 2.605 -13.248 -15.317 1.00 98.12 280 VAL A O 1
ATOM 2143 N N . VAL A 1 281 ? 3.458 -12.919 -13.264 1.00 98.06 281 VAL A N 1
ATOM 2144 C CA . VAL A 1 281 ? 3.582 -14.342 -12.921 1.00 98.06 281 VAL A CA 1
ATOM 2145 C C . VAL A 1 281 ? 2.203 -14.885 -12.516 1.00 98.06 281 VAL A C 1
ATOM 2147 O O . VAL A 1 281 ? 1.354 -14.116 -12.071 1.00 98.06 281 VAL A O 1
ATOM 2150 N N . ASP A 1 282 ? 1.967 -16.197 -12.589 1.00 97.38 282 ASP A N 1
ATOM 2151 C CA . ASP A 1 282 ? 0.699 -16.812 -12.148 1.00 97.38 282 ASP A CA 1
ATOM 2152 C C . ASP A 1 282 ? 0.326 -16.428 -10.704 1.00 97.38 282 ASP A C 1
ATOM 2154 O O . ASP A 1 282 ? -0.824 -16.097 -10.412 1.00 97.38 282 ASP A O 1
ATOM 2158 N N . ALA A 1 283 ? 1.320 -16.380 -9.808 1.00 95.25 283 ALA A N 1
ATOM 2159 C CA . ALA A 1 283 ? 1.146 -15.893 -8.438 1.00 95.25 283 ALA A CA 1
ATOM 2160 C C . ALA A 1 283 ? 0.716 -14.415 -8.389 1.00 95.25 283 ALA A C 1
ATOM 2162 O O . ALA A 1 283 ? -0.076 -14.019 -7.536 1.00 95.25 283 ALA A O 1
ATOM 2163 N N . GLY A 1 284 ? 1.201 -13.604 -9.331 1.00 96.06 284 GLY A N 1
ATOM 2164 C CA . GLY A 1 284 ? 0.791 -12.218 -9.504 1.00 96.06 284 GLY A CA 1
ATOM 2165 C C . GLY A 1 284 ? -0.649 -12.080 -9.996 1.00 96.06 284 GLY A C 1
ATOM 2166 O O . GLY A 1 284 ? -1.363 -11.198 -9.528 1.00 96.06 284 GLY A O 1
ATOM 2167 N N . LEU A 1 285 ? -1.116 -12.968 -10.880 1.00 97.00 285 LEU A N 1
ATOM 2168 C CA . LEU A 1 285 ? -2.516 -12.987 -11.318 1.00 97.00 285 LEU A CA 1
ATOM 2169 C C . LEU A 1 285 ? -3.467 -13.369 -10.183 1.00 97.00 285 LEU A C 1
ATOM 2171 O O . LEU A 1 285 ? -4.503 -12.722 -10.015 1.00 97.00 285 LEU A O 1
ATOM 2175 N N . ASP A 1 286 ? -3.101 -14.366 -9.373 1.00 95.75 286 ASP A N 1
ATOM 2176 C CA . ASP A 1 286 ? -3.852 -14.698 -8.159 1.00 95.75 286 ASP A CA 1
ATOM 2177 C C . ASP A 1 286 ? -3.896 -13.505 -7.193 1.00 95.75 286 ASP A C 1
ATOM 2179 O O . ASP A 1 286 ? -4.975 -13.106 -6.745 1.00 95.75 286 ASP A O 1
ATOM 2183 N N . PHE A 1 287 ? -2.741 -12.875 -6.945 1.00 94.12 287 PHE A N 1
ATOM 2184 C CA . PHE A 1 287 ? -2.645 -11.674 -6.119 1.00 94.12 287 PHE A CA 1
ATOM 2185 C C . PHE A 1 287 ? -3.563 -10.557 -6.627 1.00 94.12 287 PHE A C 1
ATOM 2187 O O . PHE A 1 287 ? -4.335 -10.012 -5.843 1.00 94.12 287 PHE A O 1
ATOM 2194 N N . VAL A 1 288 ? -3.530 -10.232 -7.925 1.00 94.62 288 VAL A N 1
ATOM 2195 C CA . VAL A 1 288 ? -4.387 -9.191 -8.517 1.00 94.62 288 VAL A CA 1
ATOM 2196 C C . VAL A 1 288 ? -5.865 -9.568 -8.377 1.00 94.62 288 VAL A C 1
ATOM 2198 O O . VAL A 1 288 ? -6.688 -8.726 -8.020 1.00 94.62 288 VAL A O 1
ATOM 2201 N N . GLY A 1 289 ? -6.219 -10.840 -8.567 1.00 94.19 289 GLY A N 1
ATOM 2202 C CA . GLY A 1 289 ? -7.580 -11.324 -8.340 1.00 94.19 289 GLY A CA 1
ATOM 2203 C C . GLY A 1 289 ? -8.050 -11.101 -6.899 1.00 94.19 289 GLY A C 1
ATOM 2204 O O . GLY A 1 289 ? -9.145 -10.577 -6.681 1.00 94.19 289 GLY A O 1
ATOM 2205 N N . ARG A 1 290 ? -7.217 -11.459 -5.915 1.00 89.31 290 ARG A N 1
ATOM 2206 C CA . ARG A 1 290 ? -7.495 -11.229 -4.487 1.00 89.31 290 ARG A CA 1
ATOM 2207 C C . ARG A 1 290 ? -7.569 -9.742 -4.153 1.00 89.31 290 ARG A C 1
ATOM 2209 O O . ARG A 1 290 ? -8.501 -9.315 -3.471 1.00 89.31 290 ARG A O 1
ATOM 2216 N N . TYR A 1 291 ? -6.641 -8.957 -4.695 1.00 88.19 291 TYR A N 1
ATOM 2217 C CA . TYR A 1 291 ? -6.576 -7.504 -4.562 1.00 88.19 291 TYR A CA 1
ATOM 2218 C C . TYR A 1 291 ? -7.892 -6.844 -4.996 1.00 88.19 291 TYR A C 1
ATOM 2220 O O . TYR A 1 291 ? -8.493 -6.107 -4.217 1.00 88.19 291 TYR A O 1
ATOM 2228 N N . MET A 1 292 ? -8.409 -7.189 -6.180 1.00 88.25 292 MET A N 1
ATOM 2229 C CA . MET A 1 292 ? -9.662 -6.624 -6.700 1.00 88.25 292 MET A CA 1
ATOM 2230 C C . MET A 1 292 ? -10.899 -7.050 -5.904 1.00 88.25 292 MET A C 1
ATOM 2232 O O . MET A 1 292 ? -11.874 -6.304 -5.819 1.00 88.25 292 MET A O 1
ATOM 2236 N N . ARG A 1 293 ? -10.872 -8.243 -5.298 1.00 87.12 293 ARG A N 1
ATOM 2237 C CA . ARG A 1 293 ? -11.952 -8.733 -4.427 1.00 87.12 293 ARG A CA 1
ATOM 2238 C C . ARG A 1 293 ? -11.857 -8.207 -2.989 1.00 87.12 293 ARG A C 1
ATOM 2240 O O . ARG A 1 293 ? -12.779 -8.436 -2.204 1.00 87.12 293 ARG A O 1
ATOM 2247 N N . GLY A 1 294 ? -10.780 -7.504 -2.626 1.00 78.25 294 GLY A N 1
ATOM 2248 C CA . GLY A 1 294 ? -10.518 -7.088 -1.243 1.00 78.25 294 GLY A CA 1
ATOM 2249 C C . GLY A 1 294 ? -10.312 -8.279 -0.297 1.00 78.25 294 GLY A C 1
ATOM 2250 O O . GLY A 1 294 ? -10.703 -8.235 0.880 1.00 78.25 294 GLY A O 1
ATOM 2251 N N . GLU A 1 295 ? -9.769 -9.373 -0.832 1.00 79.25 295 GLU A N 1
ATOM 2252 C CA . GLU A 1 295 ? -9.354 -10.552 -0.075 1.00 79.25 295 GLU A CA 1
ATOM 2253 C C . GLU A 1 295 ? -8.005 -10.304 0.610 1.00 79.25 295 GLU A C 1
ATOM 2255 O O . GLU A 1 295 ? -7.322 -9.315 0.348 1.00 79.25 295 GLU A O 1
ATOM 2260 N N . ASP A 1 296 ? -7.649 -11.175 1.553 1.00 70.25 296 ASP A N 1
ATOM 2261 C CA . ASP A 1 296 ? -6.356 -11.079 2.226 1.00 70.25 296 ASP A CA 1
ATOM 2262 C C . ASP A 1 296 ? -5.221 -11.378 1.233 1.00 70.25 296 ASP A C 1
ATOM 2264 O O . ASP A 1 296 ? -5.252 -12.383 0.515 1.00 70.25 296 ASP A O 1
ATOM 2268 N N . ILE A 1 297 ? -4.248 -10.469 1.178 1.00 73.75 297 ILE A N 1
ATOM 2269 C CA . ILE A 1 297 ? -3.084 -10.526 0.287 1.00 73.75 297 ILE A CA 1
ATOM 2270 C C . ILE A 1 297 ? -1.815 -11.021 0.999 1.00 73.75 297 ILE A C 1
ATOM 2272 O O . ILE A 1 297 ? -0.761 -11.071 0.365 1.00 73.75 297 ILE A O 1
ATOM 2276 N N . SER A 1 298 ? -1.903 -11.332 2.300 1.00 63.53 298 SER A N 1
ATOM 2277 C CA . SER A 1 298 ? -0.797 -11.894 3.087 1.00 63.53 298 SER A CA 1
ATOM 2278 C C . SER A 1 298 ? -0.563 -13.388 2.872 1.00 63.53 298 SER A C 1
ATOM 2280 O O . SER A 1 298 ? -1.433 -14.062 2.267 1.00 63.53 298 SER A O 1
#